Protein AF-A0A7Y6NS15-F1 (afdb_monomer)

Nearest PDB structures (foldseek):
  4dyl-assembly1_A-2  TM=4.436E-01  e=9.985E+00  Homo sapiens

Secondary structure (DSSP, 8-state):
---PPPP------TTTHHHHHHHHHHTT--HHHHHHHHHHHHTT--SS----------------PPP------HHHHHHHHHHHHHTT--HHHHHHHHHHHS--TTHHHHHHHHHHHHHHHHHHHHHHHHHHHHHHHHHHHS--GGGHHHHHHHHHHHHHHHHHHHHHHHHHHHT----------------

Mean predicted aligned error: 20.34 Å

Organism: NCBI:txid2742824

pLDDT: mean 70.48, std 16.33, range [30.56, 91.75]

Solvent-accessible surface area (backbone atoms only — not comparable to full-atom values): 12103 Å² total; per-residue (Å²): 136,88,78,77,83,80,89,83,85,89,75,87,56,90,80,49,57,60,65,45,47,52,53,14,56,78,68,76,41,54,56,71,54,48,50,49,51,53,50,31,47,76,69,72,61,68,66,85,88,77,96,70,85,76,91,70,79,97,75,71,91,70,70,89,79,82,90,82,88,83,88,73,56,72,66,56,56,51,50,48,49,50,52,14,53,77,68,75,36,58,57,70,56,40,50,49,49,51,54,71,74,39,80,56,75,83,39,48,64,51,49,53,48,51,47,50,50,49,51,50,50,52,52,50,50,54,49,51,52,49,51,52,51,52,50,49,56,54,54,67,71,55,88,52,81,91,47,52,66,60,50,54,54,53,51,52,53,52,52,53,51,53,53,50,52,51,52,52,52,51,52,60,57,71,66,55,72,81,77,70,81,74,74,91,74,80,88,84,80,86,133

Foldseek 3Di:
DDDDDDDDDDDDCVPCVVVLCVVCVVVVHDSVVVVVQVVCVVVVVPDPDDDDDDDDDDDDPPDDDDDDDDDDDPVVVVVLCVVCVVVVHDSVVSVVVVCVVDPDCVCVVVVVVVLVVLVVVLVVLVVVLVVLVVVLVVVVVPDDPVCPVVSVVSVVVSVVSVVVSVVSVVVSVVPDDPPPPPDPDDDDDDD

Radius of gyration: 33.64 Å; Cα contacts (8 Å, |Δi|>4): 42; chains: 1; bounding box: 71×49×95 Å

Structure (mmCIF, N/CA/C/O backbone):
data_AF-A0A7Y6NS15-F1
#
_entry.id   AF-A0A7Y6NS15-F1
#
loop_
_atom_site.group_PDB
_atom_site.id
_atom_site.type_symbol
_atom_site.label_atom_id
_atom_site.label_alt_id
_atom_site.label_comp_id
_atom_site.label_asym_id
_atom_site.label_entity_id
_atom_site.label_seq_id
_atom_site.pdbx_PDB_ins_code
_atom_site.Cartn_x
_atom_site.Cartn_y
_atom_site.Cartn_z
_atom_site.occupancy
_atom_site.B_iso_or_equiv
_atom_site.auth_seq_id
_atom_site.auth_comp_id
_atom_site.auth_asym_id
_atom_site.auth_atom_id
_atom_site.pdbx_PDB_model_num
ATOM 1 N N . MET A 1 1 ? 32.064 25.197 -28.546 1.00 34.72 1 MET A N 1
ATOM 2 C CA . MET A 1 1 ? 32.036 24.096 -29.534 1.00 34.72 1 MET A CA 1
ATOM 3 C C . MET A 1 1 ? 30.820 23.233 -29.230 1.00 34.72 1 MET A C 1
ATOM 5 O O . MET A 1 1 ? 30.820 22.533 -28.228 1.00 34.72 1 MET A O 1
ATOM 9 N N . GLN A 1 2 ? 29.741 23.396 -29.997 1.00 30.56 2 GLN A N 1
ATOM 10 C CA . GLN A 1 2 ? 28.465 22.711 -29.770 1.00 30.56 2 GLN A CA 1
ATOM 11 C C . GLN A 1 2 ? 28.584 21.267 -30.278 1.00 30.56 2 GLN A C 1
ATOM 13 O O . GLN A 1 2 ? 28.765 21.044 -31.472 1.00 30.56 2 GLN A O 1
ATOM 18 N N . THR A 1 3 ? 28.549 20.281 -29.385 1.00 35.84 3 THR A N 1
ATOM 19 C CA . THR A 1 3 ? 28.525 18.866 -29.767 1.00 35.84 3 THR A CA 1
ATOM 20 C C . THR A 1 3 ? 27.081 18.469 -30.062 1.00 35.84 3 THR A C 1
ATOM 22 O O . THR A 1 3 ? 26.245 18.436 -29.162 1.00 35.84 3 THR A O 1
ATOM 25 N N . LEU A 1 4 ? 26.765 18.205 -31.336 1.00 40.22 4 LEU A N 1
ATOM 26 C CA . LEU A 1 4 ? 25.426 17.767 -31.733 1.00 40.22 4 LEU A CA 1
ATOM 27 C C . LEU A 1 4 ? 25.008 16.503 -30.949 1.00 40.22 4 LEU A C 1
ATOM 29 O O . LEU A 1 4 ? 25.833 15.602 -30.741 1.00 40.22 4 LEU A O 1
ATOM 33 N N . PRO A 1 5 ? 23.735 16.401 -30.530 1.00 48.06 5 PRO A N 1
ATOM 34 C CA . PRO A 1 5 ? 23.234 15.236 -29.815 1.00 48.06 5 PRO A CA 1
ATOM 35 C C . PRO A 1 5 ? 23.272 13.992 -30.715 1.00 48.06 5 PRO A C 1
ATOM 37 O O . PRO A 1 5 ? 22.794 13.997 -31.846 1.00 48.06 5 PRO A O 1
ATOM 40 N N . ARG A 1 6 ? 23.871 12.907 -30.208 1.00 60.16 6 ARG A N 1
ATOM 41 C CA . ARG A 1 6 ? 23.973 11.625 -30.922 1.00 60.16 6 ARG A CA 1
ATOM 42 C C . ARG A 1 6 ? 22.622 10.911 -30.904 1.00 60.16 6 ARG A C 1
ATOM 44 O O . ARG A 1 6 ? 22.150 10.567 -29.822 1.00 60.16 6 ARG A O 1
ATOM 51 N N . ASP A 1 7 ? 22.071 10.618 -32.077 1.00 60.00 7 ASP A N 1
ATOM 52 C CA . ASP A 1 7 ? 20.915 9.730 -32.214 1.00 60.00 7 ASP A CA 1
ATOM 53 C C . ASP A 1 7 ? 21.310 8.281 -31.859 1.00 60.00 7 ASP A C 1
ATOM 55 O O . ASP A 1 7 ? 22.395 7.814 -32.229 1.00 60.00 7 ASP A O 1
ATOM 59 N N . ARG A 1 8 ? 20.491 7.586 -31.059 1.00 66.50 8 ARG A N 1
ATOM 60 C CA . ARG A 1 8 ? 20.807 6.249 -30.517 1.00 66.50 8 ARG A CA 1
ATOM 61 C C . ARG A 1 8 ? 19.574 5.349 -30.507 1.00 66.50 8 ARG A C 1
ATOM 63 O O . ARG A 1 8 ? 18.612 5.609 -29.789 1.00 66.50 8 ARG A O 1
ATOM 70 N N . ILE A 1 9 ? 19.671 4.220 -31.207 1.00 62.09 9 ILE A N 1
ATOM 71 C CA . ILE A 1 9 ? 18.649 3.167 -31.265 1.00 62.09 9 ILE A CA 1
ATOM 72 C C . ILE A 1 9 ? 19.172 1.940 -30.501 1.00 62.09 9 ILE A C 1
ATOM 74 O O . ILE A 1 9 ? 20.298 1.503 -30.727 1.00 62.09 9 ILE A O 1
ATOM 78 N N . THR A 1 10 ? 18.382 1.394 -29.567 1.00 66.56 10 THR A N 1
ATOM 79 C CA . THR A 1 10 ? 18.699 0.120 -28.890 1.00 66.56 10 THR A CA 1
ATOM 80 C C . THR A 1 10 ? 17.936 -1.001 -29.578 1.00 66.56 10 THR A C 1
ATOM 82 O O . THR A 1 10 ? 16.708 -0.990 -29.564 1.00 66.56 10 THR A O 1
ATOM 85 N N . ILE A 1 11 ? 18.659 -1.954 -30.161 1.00 70.94 11 ILE A N 1
ATOM 86 C CA . ILE A 1 11 ? 18.093 -3.091 -30.892 1.00 70.94 11 ILE A CA 1
ATOM 87 C C . ILE A 1 11 ? 18.432 -4.363 -30.117 1.00 70.94 11 ILE A C 1
ATOM 89 O O . ILE A 1 11 ? 19.579 -4.548 -29.703 1.00 70.94 11 ILE A O 1
ATOM 93 N N . ASP A 1 12 ? 17.439 -5.222 -29.903 1.00 75.88 12 ASP A N 1
ATOM 94 C CA . ASP A 1 12 ? 17.680 -6.578 -29.422 1.00 75.88 12 ASP A CA 1
ATOM 95 C C . ASP A 1 12 ? 18.179 -7.434 -30.588 1.00 75.88 12 ASP A C 1
ATOM 97 O O . ASP A 1 12 ? 17.498 -7.585 -31.600 1.00 75.88 12 ASP A O 1
ATOM 101 N N . LEU A 1 13 ? 19.398 -7.953 -30.457 1.00 77.12 13 LEU A N 1
ATOM 102 C CA . LEU A 1 13 ? 20.073 -8.690 -31.519 1.00 77.12 13 LEU A CA 1
ATOM 103 C C . LEU A 1 13 ? 19.635 -10.159 -31.600 1.00 77.12 13 LEU A C 1
ATOM 105 O O . LEU A 1 13 ? 20.083 -10.832 -32.520 1.00 77.12 13 LEU A O 1
ATOM 109 N N . GLN A 1 14 ? 18.813 -10.669 -30.666 1.00 73.19 14 GLN A N 1
ATOM 110 C CA . GLN A 1 14 ? 18.195 -12.010 -30.741 1.00 73.19 14 GLN A CA 1
ATOM 111 C C . GLN A 1 14 ? 19.185 -13.129 -31.154 1.00 73.19 14 GLN A C 1
ATOM 113 O O . GLN A 1 14 ? 18.901 -13.961 -32.009 1.00 73.19 14 GLN A O 1
ATOM 118 N N . GLY A 1 15 ? 20.397 -13.119 -30.584 1.00 75.94 15 GLY A N 1
ATOM 119 C CA . GLY A 1 15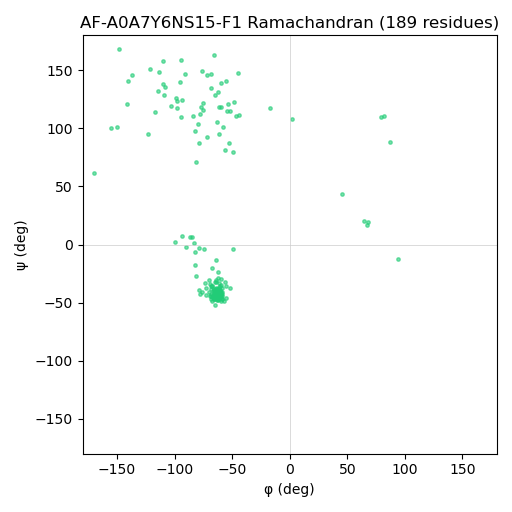 ? 21.457 -14.101 -30.877 1.00 75.94 15 GLY A CA 1
ATOM 120 C C . GLY A 1 15 ? 22.478 -13.698 -31.956 1.00 75.94 15 GLY A C 1
ATOM 121 O O . GLY A 1 15 ? 23.559 -14.276 -32.006 1.00 75.94 15 GLY A O 1
ATOM 122 N N . LEU A 1 16 ? 22.236 -12.641 -32.739 1.00 79.25 16 LEU A N 1
ATOM 123 C CA . LEU A 1 16 ? 23.138 -12.168 -33.809 1.00 79.25 16 LEU A CA 1
ATOM 124 C C . LEU A 1 16 ? 24.392 -11.432 -33.305 1.00 79.25 16 LEU A C 1
ATOM 126 O O . LEU A 1 16 ? 25.262 -11.058 -34.092 1.00 79.25 16 LEU A O 1
ATOM 130 N N . ARG A 1 17 ? 24.511 -11.213 -31.989 1.00 79.50 17 ARG A N 1
ATOM 131 C CA . ARG A 1 17 ? 25.614 -10.449 -31.387 1.00 79.50 17 ARG A CA 1
ATOM 132 C C . ARG A 1 17 ? 26.984 -11.062 -31.685 1.00 79.50 17 ARG A C 1
ATOM 134 O O . ARG A 1 17 ? 27.906 -10.313 -31.987 1.00 79.50 17 ARG A O 1
ATOM 141 N N . ALA A 1 18 ? 27.118 -12.384 -31.582 1.00 80.19 18 ALA A N 1
ATOM 142 C CA . ALA A 1 18 ? 28.401 -13.066 -31.761 1.00 80.19 18 ALA A CA 1
ATOM 143 C C . ALA A 1 18 ? 28.920 -12.911 -33.199 1.00 80.19 18 ALA A C 1
ATOM 145 O O . ALA A 1 18 ? 30.009 -12.379 -33.403 1.00 80.19 18 ALA A O 1
ATOM 146 N N . ALA A 1 19 ? 28.080 -13.234 -34.186 1.00 81.38 19 ALA A N 1
ATOM 147 C CA . ALA A 1 19 ? 28.404 -13.088 -35.605 1.00 81.38 19 ALA A CA 1
ATOM 148 C C . ALA A 1 19 ? 28.737 -11.634 -35.993 1.00 81.38 19 ALA A C 1
ATOM 150 O O . ALA A 1 19 ? 29.601 -11.384 -36.832 1.00 81.38 19 ALA A O 1
ATOM 151 N N . LEU A 1 20 ? 28.070 -10.659 -35.366 1.00 82.94 20 LEU A N 1
ATOM 152 C CA . LEU A 1 20 ? 28.325 -9.240 -35.605 1.00 82.94 20 LEU A CA 1
ATOM 153 C C . LEU A 1 20 ? 29.680 -8.787 -35.049 1.00 82.94 20 LEU A C 1
ATOM 155 O O . LEU A 1 20 ? 30.384 -8.022 -35.704 1.00 82.94 20 LEU A O 1
ATOM 159 N N . VAL A 1 21 ? 30.055 -9.265 -33.861 1.00 80.88 21 VAL A N 1
ATOM 160 C CA . VAL A 1 21 ? 31.354 -8.958 -33.244 1.00 80.88 21 VAL A CA 1
ATOM 161 C C . VAL A 1 21 ? 32.496 -9.613 -34.021 1.00 80.88 21 VAL A C 1
ATOM 163 O O . VAL A 1 21 ? 33.494 -8.951 -34.288 1.00 80.88 21 VAL A O 1
ATOM 166 N N . GLU A 1 22 ? 32.343 -10.865 -34.454 1.00 81.88 22 GLU A N 1
ATOM 167 C CA . GLU A 1 22 ? 33.337 -11.543 -35.298 1.00 81.88 22 GLU A CA 1
ATOM 168 C C . GLU A 1 22 ? 33.544 -10.821 -36.632 1.00 81.88 22 GLU A C 1
ATOM 170 O O . GLU A 1 22 ? 34.680 -10.566 -37.030 1.00 81.88 22 GLU A O 1
ATOM 175 N N . ARG A 1 23 ? 32.452 -10.412 -37.292 1.00 76.25 23 ARG A N 1
ATOM 176 C CA . ARG A 1 23 ? 32.515 -9.645 -38.543 1.00 76.25 23 ARG A CA 1
ATOM 177 C C . ARG A 1 23 ? 33.191 -8.285 -38.350 1.00 76.25 23 ARG A C 1
ATOM 179 O O . ARG A 1 23 ? 33.970 -7.874 -39.205 1.00 76.25 23 ARG A O 1
ATOM 186 N N . ALA A 1 24 ? 32.911 -7.598 -37.243 1.00 80.88 24 ALA A N 1
ATOM 187 C CA . ALA A 1 24 ? 33.530 -6.314 -36.919 1.00 80.88 24 ALA A CA 1
ATOM 188 C C . ALA A 1 24 ? 35.039 -6.460 -36.678 1.00 80.88 24 ALA A C 1
ATOM 190 O O . ALA A 1 24 ? 35.824 -5.694 -37.232 1.00 80.88 24 ALA A O 1
ATOM 191 N N . ASN A 1 25 ? 35.446 -7.502 -35.947 1.00 73.75 25 ASN A N 1
ATOM 192 C CA . ASN A 1 25 ? 36.852 -7.810 -35.698 1.00 73.75 25 ASN A CA 1
ATOM 193 C C . ASN A 1 25 ? 37.600 -8.166 -36.990 1.00 73.75 25 ASN A C 1
ATOM 195 O O . ASN A 1 25 ? 38.694 -7.655 -37.215 1.00 73.75 25 ASN A O 1
ATOM 199 N N . ALA A 1 26 ? 36.999 -8.978 -37.867 1.0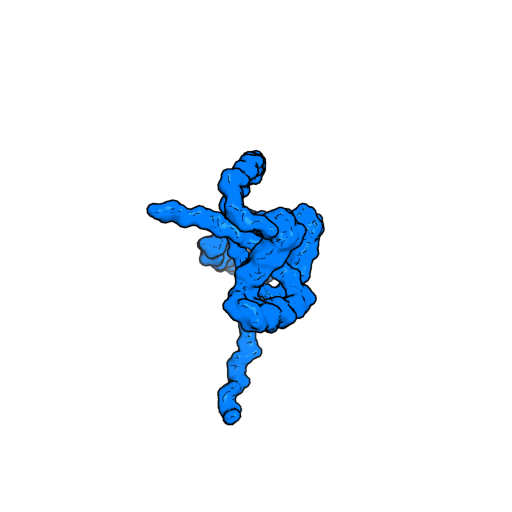0 76.00 26 ALA A N 1
ATOM 200 C CA . ALA A 1 26 ? 37.578 -9.321 -39.168 1.00 76.00 26 ALA A CA 1
ATOM 201 C C . ALA A 1 26 ? 37.753 -8.094 -40.086 1.00 76.00 26 ALA A C 1
ATOM 203 O O . ALA A 1 26 ? 38.662 -8.065 -40.910 1.00 76.00 26 ALA A O 1
ATOM 204 N N . ALA A 1 27 ? 36.904 -7.074 -39.926 1.00 74.12 27 ALA A N 1
ATOM 205 C CA . ALA A 1 27 ? 36.984 -5.807 -40.650 1.00 74.12 27 ALA A CA 1
ATOM 206 C C . ALA A 1 27 ? 37.834 -4.733 -39.936 1.00 74.12 27 ALA A C 1
ATOM 208 O O . ALA A 1 27 ? 37.972 -3.631 -40.464 1.00 74.12 27 ALA A O 1
ATOM 209 N N . GLY A 1 28 ? 38.374 -5.013 -38.741 1.00 73.38 28 GLY A N 1
ATOM 210 C CA . GLY A 1 28 ? 39.120 -4.040 -37.931 1.00 73.38 28 GLY A CA 1
ATOM 211 C C . GLY A 1 28 ? 38.285 -2.846 -37.442 1.00 73.38 28 GLY A C 1
ATOM 212 O O . GLY A 1 28 ? 38.841 -1.800 -37.121 1.00 73.38 28 GLY A O 1
ATOM 213 N N . GLN A 1 29 ? 36.956 -2.977 -37.405 1.00 79.94 29 GLN A N 1
ATOM 214 C CA . GLN A 1 29 ? 36.018 -1.903 -37.068 1.00 79.94 29 GLN A CA 1
ATOM 215 C C . GLN A 1 29 ? 35.345 -2.141 -35.717 1.00 79.94 29 GLN A C 1
ATOM 217 O O . GLN A 1 29 ? 35.207 -3.271 -35.248 1.00 79.94 29 GLN A O 1
ATOM 222 N N . SER A 1 30 ? 34.834 -1.072 -35.099 1.00 75.25 30 SER A N 1
ATOM 223 C CA . SER A 1 30 ? 33.964 -1.240 -33.932 1.00 75.25 30 SER A CA 1
ATOM 224 C C . SER A 1 30 ? 32.590 -1.803 -34.348 1.00 75.25 30 SER A C 1
ATOM 226 O O . SER A 1 30 ? 32.063 -1.424 -35.398 1.00 75.25 30 SER A O 1
ATOM 228 N N . PRO A 1 31 ? 31.934 -2.639 -33.518 1.00 75.19 31 PRO A N 1
ATOM 229 C CA . PRO A 1 31 ? 30.594 -3.162 -33.812 1.00 75.19 31 PRO A CA 1
ATOM 230 C C . PRO A 1 31 ? 29.567 -2.075 -34.172 1.00 75.19 31 PRO A C 1
ATOM 232 O O . PRO A 1 31 ? 28.742 -2.256 -35.063 1.00 75.19 31 PRO A O 1
ATOM 235 N N . SER A 1 32 ? 29.642 -0.914 -33.517 1.00 71.19 32 SER A N 1
ATOM 236 C CA . SER A 1 32 ? 28.761 0.235 -33.774 1.00 71.19 32 SER A CA 1
ATOM 237 C C . SER A 1 32 ? 29.025 0.914 -35.120 1.00 71.19 32 SER A C 1
ATOM 239 O O . SER A 1 32 ? 28.122 1.506 -35.703 1.00 71.19 32 SER A O 1
ATOM 241 N N . GLU A 1 33 ? 30.264 0.888 -35.597 1.00 75.62 33 GLU A N 1
ATOM 242 C CA . GLU A 1 33 ? 30.674 1.472 -36.873 1.00 75.62 33 GLU A CA 1
ATOM 243 C C . GLU A 1 33 ? 30.272 0.581 -38.041 1.00 75.62 33 GLU A C 1
ATOM 245 O O . GLU A 1 33 ? 29.644 1.073 -38.978 1.00 75.62 33 GLU A O 1
ATOM 250 N N . LEU A 1 34 ? 30.471 -0.730 -37.895 1.00 80.12 34 LEU A N 1
ATOM 251 C CA . LEU A 1 34 ? 29.978 -1.723 -38.841 1.00 80.12 34 LEU A CA 1
ATOM 252 C C . LEU A 1 34 ? 28.447 -1.658 -38.975 1.00 80.12 34 LEU A C 1
ATOM 254 O O . LEU A 1 34 ? 27.922 -1.601 -40.085 1.00 80.12 34 LEU A O 1
ATOM 258 N N . VAL A 1 35 ? 27.713 -1.598 -37.855 1.00 82.44 35 VAL A N 1
ATOM 259 C CA . VAL A 1 35 ? 26.243 -1.450 -37.872 1.00 82.44 35 VAL A CA 1
ATOM 260 C C . VAL A 1 35 ? 25.825 -0.165 -38.571 1.00 82.44 35 VAL A C 1
ATOM 262 O O . VAL A 1 35 ? 24.889 -0.179 -39.363 1.00 82.44 35 VAL A O 1
ATOM 265 N N . ARG A 1 36 ? 26.513 0.949 -38.312 1.00 77.50 36 ARG A N 1
ATOM 266 C CA . ARG A 1 36 ? 26.211 2.236 -38.948 1.00 77.50 36 ARG A CA 1
ATOM 267 C C . ARG A 1 36 ? 26.442 2.186 -4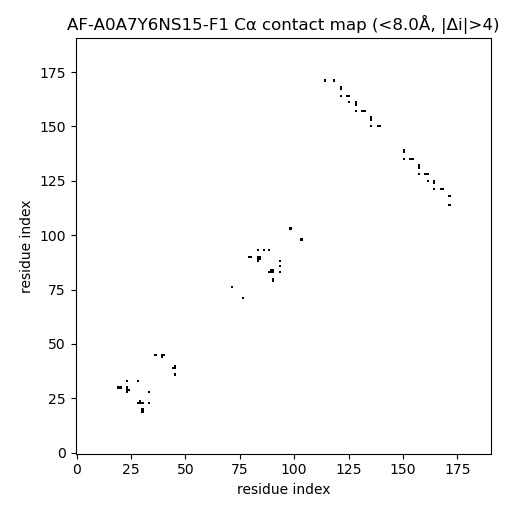0.455 1.00 77.50 36 ARG A C 1
ATOM 269 O O . ARG A 1 36 ? 25.619 2.712 -41.195 1.00 77.50 36 ARG A O 1
ATOM 276 N N . GLN A 1 37 ? 27.524 1.551 -40.898 1.00 77.06 37 GLN A N 1
ATOM 277 C CA . GLN A 1 37 ? 27.843 1.389 -42.313 1.00 77.06 37 GLN A CA 1
ATOM 278 C C . GLN A 1 37 ? 26.811 0.499 -43.017 1.00 77.06 37 GLN A C 1
ATOM 280 O O . GLN A 1 37 ? 26.287 0.880 -44.061 1.00 77.06 37 GLN A O 1
ATOM 285 N N . LEU A 1 38 ? 26.463 -0.645 -42.420 1.00 83.81 38 LEU A N 1
ATOM 286 C CA . LEU A 1 38 ? 25.440 -1.552 -42.948 1.00 83.81 38 LEU A CA 1
ATOM 287 C C . LEU A 1 38 ? 24.057 -0.894 -42.982 1.00 83.81 38 LEU A C 1
ATOM 289 O O . LEU A 1 38 ? 23.336 -1.032 -43.965 1.00 83.81 38 LEU A O 1
ATOM 293 N N . LEU A 1 39 ? 23.704 -0.137 -41.941 1.00 82.69 39 LEU A N 1
ATOM 294 C CA . LEU A 1 39 ? 22.449 0.604 -41.877 1.00 82.69 39 LEU A CA 1
ATOM 295 C C . LEU A 1 39 ? 22.416 1.730 -42.920 1.00 82.69 39 LEU A C 1
ATOM 297 O O . LEU A 1 39 ? 21.399 1.920 -43.575 1.00 82.69 39 LEU A O 1
ATOM 301 N N . ALA A 1 40 ? 23.527 2.443 -43.126 1.00 79.81 40 ALA A N 1
ATOM 302 C CA . ALA A 1 40 ? 23.634 3.461 -44.169 1.00 79.81 40 ALA A CA 1
ATOM 303 C C . ALA A 1 40 ? 23.507 2.856 -45.576 1.00 79.81 40 ALA A C 1
ATOM 305 O O . ALA A 1 40 ? 22.808 3.422 -46.414 1.00 79.81 40 ALA A O 1
ATOM 306 N N . ALA A 1 41 ? 24.123 1.697 -45.822 1.00 79.00 41 ALA A N 1
ATOM 307 C CA . 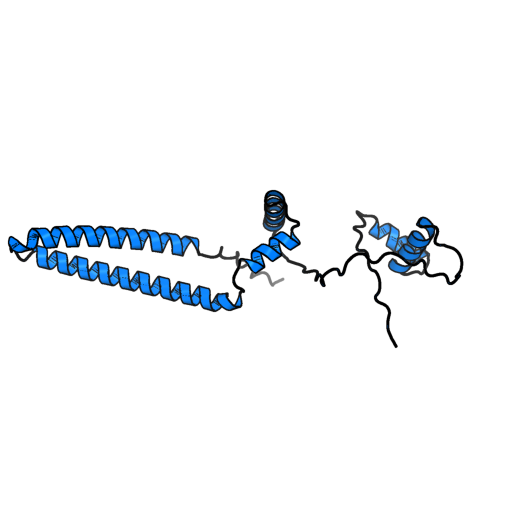ALA A 1 41 ? 24.002 0.973 -47.084 1.00 79.00 41 ALA A CA 1
ATOM 308 C C . ALA A 1 41 ? 22.568 0.466 -47.322 1.00 79.00 41 ALA A C 1
ATOM 310 O O . ALA A 1 41 ? 22.011 0.691 -48.393 1.00 79.00 41 ALA A O 1
ATOM 311 N N . ALA A 1 42 ? 21.939 -0.146 -46.313 1.00 78.00 42 ALA A N 1
ATOM 312 C CA . ALA A 1 42 ? 20.569 -0.661 -46.398 1.00 78.00 42 ALA A CA 1
ATOM 313 C C . ALA A 1 42 ? 19.519 0.446 -46.588 1.00 78.00 42 ALA A C 1
ATOM 315 O O . ALA A 1 42 ? 18.512 0.239 -47.257 1.00 78.00 42 ALA A O 1
ATOM 316 N N . LEU A 1 43 ? 19.762 1.632 -46.025 1.00 77.81 43 LEU A N 1
ATOM 317 C CA . LEU A 1 43 ? 18.907 2.811 -46.192 1.00 77.81 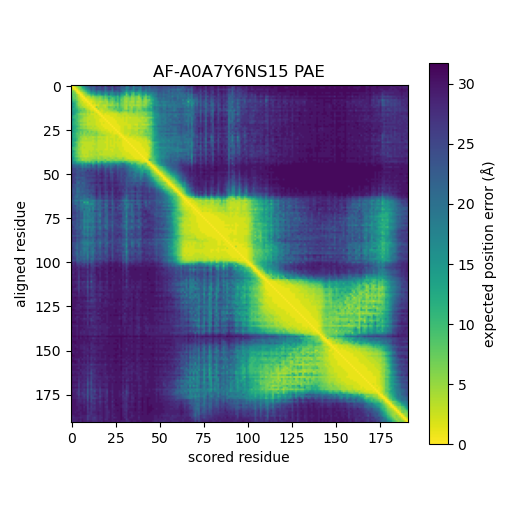43 LEU A CA 1
ATOM 318 C C . LEU A 1 43 ? 19.223 3.612 -47.468 1.00 77.81 43 LEU A C 1
ATOM 320 O O . LEU A 1 43 ? 18.688 4.707 -47.636 1.00 77.81 43 LEU A O 1
ATOM 324 N N . GLY A 1 44 ? 20.112 3.120 -48.341 1.00 62.94 44 GLY A N 1
ATOM 325 C CA . GLY A 1 44 ? 20.480 3.797 -49.590 1.00 62.94 44 GLY A CA 1
ATOM 326 C C . GLY A 1 44 ? 21.240 5.117 -49.398 1.00 62.94 44 GLY A C 1
ATOM 327 O O . GLY A 1 44 ? 21.337 5.908 -50.327 1.00 62.94 44 GLY A O 1
ATOM 328 N N . ARG A 1 45 ? 21.789 5.372 -48.202 1.00 59.56 45 ARG A N 1
ATOM 329 C CA . ARG A 1 45 ? 22.607 6.559 -47.879 1.00 59.56 45 ARG A CA 1
ATOM 330 C C . ARG A 1 45 ? 24.112 6.323 -48.039 1.00 59.56 45 ARG A C 1
ATOM 332 O O . ARG A 1 45 ? 24.917 7.162 -47.646 1.00 59.56 45 ARG A O 1
ATOM 339 N N . GLY A 1 46 ? 24.501 5.175 -48.586 1.00 48.88 46 GLY A N 1
ATOM 340 C CA . GLY A 1 46 ? 25.886 4.839 -48.902 1.00 48.88 46 GLY A CA 1
ATOM 341 C C . GLY A 1 46 ? 26.331 5.441 -50.233 1.00 48.88 46 GLY A C 1
ATOM 342 O O . GLY A 1 46 ? 26.512 4.707 -51.196 1.00 48.88 46 GLY A O 1
ATOM 343 N N . GLY A 1 47 ? 26.507 6.759 -50.283 1.00 39.38 47 GLY A N 1
ATOM 344 C CA . GLY A 1 47 ? 27.215 7.464 -51.355 1.00 39.38 47 GLY A CA 1
ATOM 345 C C . GLY A 1 47 ? 28.126 8.534 -50.744 1.00 39.38 47 GLY A C 1
ATOM 346 O O . GLY A 1 47 ? 27.783 9.061 -49.683 1.00 39.38 47 GLY A O 1
ATOM 347 N N . PRO A 1 48 ? 29.308 8.812 -51.328 1.00 43.91 48 PRO A N 1
ATOM 348 C CA . PRO A 1 48 ? 30.284 9.712 -50.728 1.00 43.91 48 PRO A CA 1
ATOM 349 C C . PRO A 1 48 ? 29.690 11.118 -50.604 1.00 43.91 48 PRO A C 1
ATOM 351 O O . PRO A 1 48 ? 29.101 11.621 -51.552 1.00 43.91 48 PRO A O 1
ATOM 354 N N . ALA A 1 49 ? 29.833 11.678 -49.402 1.00 51.88 49 ALA A N 1
ATOM 355 C CA . ALA A 1 49 ? 29.575 13.055 -48.993 1.00 51.88 49 ALA A CA 1
ATOM 356 C C . ALA A 1 49 ? 29.024 14.002 -50.077 1.00 51.88 49 ALA A C 1
ATOM 358 O O . ALA A 1 49 ? 29.787 14.494 -50.903 1.00 51.88 49 ALA A O 1
ATOM 359 N N . ASP A 1 50 ? 27.745 14.365 -49.968 1.00 35.56 50 ASP A N 1
ATOM 360 C CA . ASP A 1 50 ? 27.319 15.692 -50.397 1.00 35.56 50 ASP A CA 1
ATOM 361 C C . ASP A 1 50 ? 26.286 16.289 -49.436 1.00 35.56 50 ASP A C 1
ATOM 363 O O . ASP A 1 50 ? 25.442 15.613 -48.838 1.00 35.56 50 ASP A O 1
ATOM 367 N N . ILE A 1 51 ? 26.461 17.581 -49.226 1.00 47.00 51 ILE A N 1
ATOM 368 C CA . ILE A 1 51 ? 25.844 18.422 -48.221 1.00 47.00 51 ILE A CA 1
ATOM 369 C C . ILE A 1 51 ? 24.469 18.822 -48.748 1.00 47.00 51 ILE A C 1
ATOM 371 O O . ILE A 1 51 ? 24.329 19.785 -49.489 1.00 47.00 51 ILE A O 1
ATOM 375 N N . ALA A 1 52 ? 23.426 18.120 -48.322 1.00 37.81 52 ALA A N 1
ATOM 376 C CA . ALA A 1 52 ? 22.071 18.650 -48.387 1.00 37.81 52 ALA A CA 1
ATOM 377 C C . ALA A 1 52 ? 21.258 18.061 -47.240 1.00 37.81 52 ALA A C 1
ATOM 379 O O . ALA A 1 52 ? 20.834 16.907 -47.274 1.00 37.81 52 ALA A O 1
ATOM 380 N N . ALA A 1 53 ? 21.080 18.855 -46.186 1.00 39.50 53 ALA A N 1
ATOM 381 C CA . ALA A 1 53 ? 20.167 18.536 -45.103 1.00 39.50 53 ALA A CA 1
ATOM 382 C C . ALA A 1 53 ? 18.746 18.387 -45.676 1.00 39.50 53 ALA A C 1
ATOM 384 O O . ALA A 1 53 ? 18.208 19.368 -46.192 1.00 39.50 53 ALA A O 1
ATOM 385 N N . PRO A 1 54 ? 18.096 17.213 -45.578 1.00 35.47 54 PRO A N 1
ATOM 386 C CA . PRO A 1 54 ? 16.667 17.161 -45.785 1.00 35.47 54 PRO A CA 1
ATOM 387 C C . PRO A 1 54 ? 16.020 17.734 -44.524 1.00 35.47 54 PRO A C 1
ATOM 389 O O . PRO A 1 54 ? 16.171 17.186 -43.428 1.00 35.47 54 PRO A O 1
ATOM 392 N N . ALA A 1 55 ? 15.322 18.857 -44.682 1.00 47.94 55 ALA A N 1
ATOM 393 C CA . ALA A 1 55 ? 14.383 19.343 -43.686 1.00 47.94 55 ALA A CA 1
ATOM 394 C C . ALA A 1 55 ? 13.382 18.215 -43.387 1.00 47.94 55 ALA A C 1
ATOM 396 O O . ALA A 1 55 ? 12.654 17.764 -44.270 1.00 47.94 55 ALA A O 1
ATOM 397 N N . LEU A 1 56 ? 13.400 17.715 -42.154 1.00 42.47 56 LEU A N 1
ATOM 398 C CA . LEU A 1 56 ? 12.484 16.692 -41.660 1.00 42.47 56 LEU A CA 1
ATOM 399 C C . LEU A 1 56 ? 11.726 17.248 -40.447 1.00 42.47 56 LEU A C 1
ATOM 401 O O . LEU A 1 56 ? 12.229 18.137 -39.758 1.00 42.47 56 LEU A O 1
ATOM 405 N N . PRO A 1 57 ? 10.493 16.770 -40.231 1.00 38.41 57 PRO A N 1
ATOM 406 C CA . PRO A 1 57 ? 9.389 17.581 -39.748 1.00 38.41 57 PRO A CA 1
ATOM 407 C C . PRO A 1 57 ? 9.486 17.865 -38.256 1.00 38.41 57 PRO A C 1
ATOM 409 O O . PRO A 1 57 ? 9.927 17.027 -37.468 1.00 38.41 57 PRO A O 1
ATOM 412 N N . GLU A 1 58 ? 8.966 19.027 -37.875 1.00 42.53 58 GLU A N 1
ATOM 413 C CA . GLU A 1 58 ? 8.617 19.411 -36.512 1.00 42.53 58 GLU A CA 1
ATOM 414 C C . GLU A 1 58 ? 7.639 18.400 -35.895 1.00 42.53 58 GLU A C 1
ATOM 416 O O . GLU A 1 58 ? 6.434 18.624 -35.901 1.00 42.53 58 GLU A O 1
ATOM 421 N N . HIS A 1 59 ? 8.095 17.261 -35.373 1.00 40.06 59 HIS A N 1
ATOM 422 C CA . HIS A 1 59 ? 7.222 16.354 -34.626 1.00 40.06 59 HIS A CA 1
ATOM 423 C C . HIS A 1 59 ? 7.752 16.086 -33.220 1.00 40.06 59 HIS A C 1
ATOM 425 O O . HIS A 1 59 ? 8.519 15.168 -32.938 1.00 40.06 59 HIS A O 1
ATOM 431 N N . HIS A 1 60 ? 7.185 16.918 -32.346 1.00 39.53 60 HIS A N 1
ATOM 432 C CA . HIS A 1 60 ? 6.949 16.731 -30.926 1.00 39.53 60 HIS A CA 1
ATOM 433 C C . HIS A 1 60 ? 8.141 17.019 -30.023 1.00 39.53 60 HIS A C 1
ATOM 435 O O . HIS A 1 60 ? 9.079 16.236 -29.897 1.00 39.53 60 HIS A O 1
ATOM 441 N N . ALA A 1 61 ? 7.995 18.117 -29.278 1.00 40.47 61 ALA A N 1
ATOM 442 C CA . ALA A 1 61 ? 8.599 18.336 -27.976 1.00 40.47 61 ALA A CA 1
ATOM 443 C C . ALA A 1 61 ? 8.334 17.121 -27.063 1.00 40.47 61 ALA A C 1
ATOM 445 O O . ALA A 1 61 ? 7.415 17.092 -26.244 1.00 40.47 61 ALA A O 1
ATOM 446 N N . ARG A 1 62 ? 9.118 16.053 -27.236 1.00 46.50 62 ARG A N 1
ATOM 447 C CA . ARG A 1 62 ? 9.106 14.878 -26.373 1.00 46.50 62 ARG A CA 1
ATOM 448 C C . ARG A 1 62 ? 9.745 15.301 -25.061 1.00 46.50 62 ARG A C 1
ATOM 450 O O . ARG A 1 62 ? 10.961 15.262 -24.908 1.00 46.50 62 ARG A O 1
ATOM 457 N N . ARG A 1 63 ? 8.878 15.724 -24.136 1.00 50.88 63 ARG A N 1
ATOM 458 C CA . ARG A 1 63 ? 9.059 15.753 -22.677 1.00 50.88 63 ARG A CA 1
ATOM 459 C C . ARG A 1 63 ? 10.218 14.833 -22.281 1.00 50.88 63 ARG A C 1
ATOM 461 O O . ARG A 1 63 ? 10.143 13.643 -22.582 1.00 50.88 63 ARG A O 1
ATOM 468 N N . ALA A 1 64 ? 11.280 15.377 -21.688 1.00 57.28 64 ALA A N 1
ATOM 469 C CA . ALA A 1 64 ? 12.494 14.634 -21.353 1.00 57.28 64 ALA A CA 1
ATOM 470 C C . ALA A 1 64 ? 12.145 13.299 -20.663 1.00 57.28 64 ALA A C 1
ATOM 472 O O . ALA A 1 64 ? 11.617 13.286 -19.553 1.00 57.28 64 ALA A O 1
ATOM 473 N N . ARG A 1 65 ? 12.374 12.169 -21.347 1.00 63.38 65 ARG A N 1
ATOM 474 C CA . ARG A 1 65 ? 12.112 10.826 -20.807 1.00 63.38 65 ARG A CA 1
ATOM 475 C C . ARG A 1 65 ? 13.420 10.247 -20.278 1.00 63.38 65 ARG A C 1
ATOM 477 O O . ARG A 1 65 ? 14.380 10.125 -21.034 1.00 63.38 65 ARG A O 1
ATOM 484 N N . ALA A 1 66 ? 13.446 9.860 -19.005 1.00 65.56 66 ALA A N 1
ATOM 485 C CA . ALA A 1 66 ? 14.566 9.142 -18.400 1.00 65.56 66 ALA A CA 1
ATOM 486 C C . ALA A 1 66 ? 14.309 7.628 -18.430 1.00 65.56 66 ALA A C 1
ATOM 488 O O . ALA A 1 66 ? 13.190 7.173 -18.189 1.00 65.56 66 ALA A O 1
ATOM 489 N N . ARG A 1 67 ? 15.345 6.833 -18.723 1.00 74.12 67 ARG A N 1
ATOM 490 C CA . ARG A 1 67 ? 15.277 5.367 -18.647 1.00 74.12 67 ARG A CA 1
ATOM 491 C C . ARG A 1 67 ? 15.774 4.909 -17.280 1.00 74.12 67 ARG A C 1
ATOM 493 O O . ARG A 1 67 ? 16.909 5.202 -16.919 1.00 74.12 67 ARG A O 1
ATOM 500 N N . VAL A 1 68 ? 14.945 4.154 -16.562 1.00 76.31 68 VAL A N 1
ATOM 501 C CA . VAL A 1 68 ? 15.281 3.555 -15.262 1.00 76.31 68 VAL A CA 1
ATOM 502 C C . VAL A 1 68 ? 15.415 2.041 -15.426 1.00 76.31 68 VAL A C 1
ATOM 504 O O . VAL A 1 68 ? 14.614 1.416 -16.122 1.00 76.31 68 VAL A O 1
ATOM 507 N N . PHE A 1 69 ? 16.428 1.448 -14.796 1.00 79.62 69 PHE A N 1
ATOM 508 C CA . PHE A 1 69 ? 16.593 -0.003 -14.709 1.00 79.62 69 PHE A CA 1
ATOM 509 C C . PHE A 1 69 ? 16.179 -0.465 -13.311 1.00 79.62 69 PHE A C 1
ATOM 511 O O . PHE A 1 69 ? 16.770 -0.038 -12.324 1.00 79.62 69 PHE A O 1
ATOM 518 N N . LEU A 1 70 ? 15.162 -1.326 -13.230 1.00 80.69 70 LEU A N 1
ATOM 519 C CA . LEU A 1 70 ? 14.676 -1.898 -11.975 1.00 80.69 70 LEU A CA 1
ATOM 520 C C . LEU A 1 70 ? 15.057 -3.376 -11.911 1.00 80.69 70 LEU A C 1
ATOM 522 O O . LEU A 1 70 ? 14.881 -4.110 -12.884 1.00 80.69 70 LEU A O 1
ATOM 526 N N . ARG A 1 71 ? 15.547 -3.817 -10.750 1.00 83.94 71 ARG A N 1
ATOM 527 C CA . ARG A 1 71 ? 15.777 -5.233 -10.455 1.00 83.94 71 ARG A CA 1
ATOM 528 C C . ARG A 1 71 ? 14.600 -5.756 -9.635 1.00 83.94 71 ARG A C 1
ATOM 530 O O . ARG A 1 71 ? 14.276 -5.183 -8.603 1.00 83.94 71 ARG A O 1
ATOM 537 N N . MET A 1 72 ? 13.975 -6.829 -10.098 1.00 85.38 72 MET A N 1
ATOM 538 C CA . MET A 1 72 ? 12.845 -7.493 -9.440 1.00 85.38 72 MET A CA 1
ATOM 539 C C . MET A 1 72 ? 12.890 -8.996 -9.734 1.00 85.38 72 MET A C 1
ATOM 541 O O . MET A 1 72 ? 13.682 -9.426 -10.579 1.00 85.38 72 MET A O 1
ATOM 545 N N . SER A 1 73 ? 12.089 -9.793 -9.023 1.00 88.75 73 SER A N 1
ATOM 546 C CA . SER A 1 73 ? 11.962 -11.220 -9.329 1.00 88.75 73 SER A CA 1
ATOM 547 C C . SER A 1 73 ? 11.306 -11.429 -10.702 1.00 88.75 73 SER A C 1
ATOM 549 O O . SER A 1 73 ? 10.696 -10.514 -11.266 1.00 88.75 73 SER A O 1
ATOM 551 N N . CYS A 1 74 ? 11.440 -12.632 -11.266 1.00 77.81 74 CYS A N 1
ATOM 552 C CA . CYS A 1 74 ? 10.785 -12.947 -12.537 1.00 77.81 74 CYS A CA 1
ATOM 553 C C . CYS A 1 74 ? 9.257 -12.863 -12.411 1.00 77.81 74 CYS A C 1
ATOM 555 O O . CYS A 1 74 ? 8.610 -12.297 -13.293 1.00 77.81 74 CYS A O 1
ATOM 557 N N . ASP A 1 75 ? 8.707 -13.339 -11.293 1.00 82.56 75 ASP A N 1
ATOM 558 C CA . ASP A 1 75 ? 7.269 -13.324 -11.019 1.00 82.56 75 ASP A CA 1
ATOM 559 C C . ASP A 1 75 ? 6.736 -11.890 -10.921 1.00 82.56 75 ASP A C 1
ATOM 561 O O . ASP A 1 75 ? 5.733 -11.553 -11.552 1.00 82.56 75 ASP A O 1
ATOM 565 N N . ASP A 1 76 ? 7.463 -11.004 -10.235 1.00 84.25 76 ASP A N 1
ATOM 566 C CA . ASP A 1 76 ? 7.097 -9.587 -10.128 1.00 84.25 76 ASP A CA 1
ATOM 567 C C . ASP A 1 76 ? 7.136 -8.882 -11.490 1.00 84.25 76 ASP A C 1
ATOM 569 O O . ASP A 1 76 ? 6.265 -8.068 -11.802 1.00 84.25 76 ASP A O 1
ATOM 573 N N . ALA A 1 77 ? 8.113 -9.213 -12.341 1.00 88.12 77 ALA A N 1
ATOM 574 C CA . ALA A 1 77 ? 8.208 -8.650 -13.686 1.00 88.12 77 ALA A CA 1
ATOM 575 C C . ALA A 1 77 ? 7.057 -9.109 -14.595 1.00 88.12 77 ALA A C 1
ATOM 577 O O . ALA A 1 77 ? 6.590 -8.340 -15.441 1.00 88.12 77 ALA A O 1
ATOM 578 N N . VAL A 1 78 ? 6.601 -10.356 -14.448 1.00 88.12 78 VAL A N 1
ATOM 579 C CA . VAL A 1 78 ? 5.419 -10.873 -15.155 1.00 88.12 78 VAL A CA 1
ATOM 580 C C . VAL A 1 78 ? 4.165 -10.165 -14.656 1.00 88.12 78 VAL A C 1
ATOM 582 O O . VAL A 1 78 ? 3.401 -9.636 -15.464 1.00 88.12 78 VAL A O 1
ATOM 585 N N . LEU A 1 79 ? 3.997 -10.078 -13.339 1.00 91.75 79 LEU A N 1
ATOM 586 C CA . LEU A 1 79 ? 2.850 -9.441 -12.703 1.00 91.75 79 LEU A CA 1
ATOM 587 C C . LEU A 1 79 ? 2.734 -7.955 -13.066 1.00 91.75 79 LEU A C 1
ATOM 589 O O . LEU A 1 79 ? 1.642 -7.480 -13.377 1.00 91.75 79 LEU A O 1
ATOM 593 N N . LEU A 1 80 ? 3.856 -7.229 -13.088 1.00 91.50 80 LEU A N 1
ATOM 594 C CA . LEU A 1 80 ? 3.916 -5.833 -13.522 1.00 91.50 80 LEU A CA 1
ATOM 595 C C . LEU A 1 80 ? 3.391 -5.671 -14.951 1.00 91.50 80 LEU A C 1
ATOM 597 O O . LEU A 1 80 ? 2.572 -4.794 -15.222 1.00 91.50 80 LEU A O 1
ATOM 601 N N . ARG A 1 81 ? 3.862 -6.519 -15.873 1.00 90.06 81 ARG A N 1
ATOM 602 C CA . ARG A 1 81 ? 3.445 -6.469 -17.279 1.00 90.06 81 ARG A CA 1
ATOM 603 C C . ARG A 1 81 ? 1.970 -6.802 -17.437 1.00 90.06 81 ARG A C 1
ATOM 605 O O . ARG A 1 81 ? 1.297 -6.143 -18.221 1.00 90.06 81 ARG A O 1
ATOM 612 N N . ASP A 1 82 ? 1.478 -7.803 -16.716 1.00 90.06 82 ASP A N 1
ATOM 613 C CA . ASP A 1 82 ? 0.078 -8.208 -16.791 1.00 90.06 82 ASP A CA 1
ATOM 614 C C . ASP A 1 82 ? -0.855 -7.111 -16.263 1.00 90.06 82 ASP A C 1
ATOM 616 O O . ASP A 1 82 ? -1.807 -6.721 -16.935 1.00 90.06 82 ASP A O 1
ATOM 620 N N . ARG A 1 83 ? -0.529 -6.514 -15.112 1.00 88.75 83 ARG A N 1
ATOM 621 C CA . ARG A 1 83 ? -1.304 -5.397 -14.555 1.00 88.75 83 ARG A CA 1
ATOM 622 C C . ARG A 1 83 ? -1.285 -4.163 -15.450 1.00 88.75 83 ARG A C 1
ATOM 624 O O . ARG A 1 83 ? -2.341 -3.583 -15.683 1.00 88.75 83 ARG A O 1
ATOM 631 N N . ALA A 1 84 ? -0.124 -3.807 -16.002 1.00 89.81 84 ALA A N 1
ATOM 632 C CA . ALA A 1 84 ? -0.016 -2.706 -16.956 1.00 89.81 84 ALA A CA 1
ATOM 633 C C . ALA A 1 84 ? -0.899 -2.946 -18.194 1.00 89.81 84 ALA A C 1
ATOM 635 O O . ALA A 1 84 ? -1.632 -2.051 -18.608 1.00 89.81 84 ALA A O 1
ATOM 636 N N . ARG A 1 85 ? -0.913 -4.177 -18.732 1.00 90.25 85 ARG A N 1
ATOM 637 C CA . ARG A 1 85 ? -1.793 -4.554 -19.852 1.00 90.25 85 ARG A CA 1
ATOM 638 C C . ARG A 1 85 ? -3.271 -4.449 -19.496 1.00 90.25 85 ARG A C 1
ATOM 640 O O . ARG A 1 85 ? -4.022 -3.881 -20.279 1.00 90.25 85 ARG A O 1
ATOM 647 N N . ARG A 1 86 ? -3.691 -4.965 -18.335 1.00 90.12 86 ARG A N 1
ATOM 648 C CA . ARG A 1 86 ? -5.089 -4.858 -17.874 1.00 90.12 86 ARG A CA 1
ATOM 649 C C . ARG A 1 86 ? -5.521 -3.403 -17.688 1.00 90.12 86 ARG A C 1
ATOM 651 O O . ARG A 1 86 ? -6.672 -3.082 -17.946 1.00 90.12 86 ARG A O 1
ATOM 658 N N . ALA A 1 87 ? -4.595 -2.536 -17.283 1.00 85.12 87 ALA A N 1
ATOM 659 C CA . ALA A 1 87 ? -4.812 -1.096 -17.183 1.00 85.12 87 ALA A CA 1
ATOM 660 C C . ALA A 1 87 ? -4.726 -0.360 -18.537 1.00 85.12 87 ALA A C 1
ATOM 662 O O . ALA A 1 87 ? -4.924 0.850 -18.578 1.00 85.12 87 ALA A O 1
ATOM 663 N N . GLY A 1 88 ? -4.411 -1.051 -19.640 1.00 87.19 88 GLY A N 1
ATOM 664 C CA . GLY A 1 88 ? -4.248 -0.438 -20.962 1.00 87.19 88 GLY A CA 1
ATOM 665 C C . GLY A 1 88 ? -3.028 0.483 -21.083 1.00 87.19 88 GLY A C 1
ATOM 666 O O . GLY A 1 88 ? -2.980 1.317 -21.982 1.00 87.19 88 GLY A O 1
ATOM 667 N N . MET A 1 89 ? -2.043 0.351 -20.190 1.00 86.56 89 MET A N 1
ATOM 668 C CA . MET A 1 89 ? -0.901 1.261 -20.074 1.00 86.56 89 MET A CA 1
ATOM 669 C C . MET A 1 89 ? 0.425 0.578 -20.438 1.00 86.56 89 MET A C 1
ATOM 671 O O . MET A 1 89 ? 0.623 -0.611 -20.158 1.00 86.56 89 MET A O 1
ATOM 675 N N . PRO A 1 90 ? 1.401 1.312 -21.004 1.00 84.69 90 PRO A N 1
ATOM 676 C CA . PRO A 1 90 ? 2.758 0.802 -21.123 1.00 84.69 90 PRO A CA 1
ATOM 677 C C . PRO A 1 90 ? 3.399 0.682 -19.724 1.00 84.69 90 PRO A C 1
ATOM 679 O O . PRO A 1 90 ? 3.160 1.532 -18.865 1.00 84.69 90 PRO A O 1
ATOM 682 N N . PRO A 1 91 ? 4.273 -0.313 -19.471 1.00 85.69 91 PRO A N 1
ATOM 683 C CA . PRO A 1 91 ? 4.794 -0.579 -18.125 1.00 85.69 91 PRO A CA 1
ATOM 684 C C . PRO A 1 91 ? 5.463 0.618 -17.437 1.00 85.69 91 PRO A C 1
ATOM 686 O O . PRO A 1 91 ? 5.333 0.779 -16.231 1.00 85.69 91 PRO A O 1
ATOM 689 N N . GLY A 1 92 ? 6.166 1.471 -18.188 1.00 85.56 92 GLY A N 1
ATOM 690 C CA . GLY A 1 92 ? 6.809 2.663 -17.627 1.00 85.56 92 GLY A CA 1
ATOM 691 C C . GLY A 1 92 ? 5.818 3.739 -17.177 1.00 85.56 92 GLY A C 1
ATOM 692 O O . GLY A 1 92 ? 6.070 4.412 -16.186 1.00 85.56 92 GLY A O 1
ATOM 693 N N . GLU A 1 93 ? 4.689 3.876 -17.874 1.00 86.62 93 GLU A N 1
ATOM 694 C CA . GLU A 1 93 ? 3.611 4.795 -17.493 1.00 86.62 93 GLU A CA 1
ATOM 695 C C . GLU A 1 93 ? 2.810 4.226 -16.331 1.00 86.62 93 GLU A C 1
ATOM 697 O O . GLU A 1 93 ? 2.566 4.936 -15.371 1.00 86.62 93 GLU A O 1
ATOM 702 N N . TYR A 1 94 ? 2.535 2.921 -16.346 1.00 86.00 94 TYR A N 1
ATOM 703 C CA . TYR A 1 94 ? 1.930 2.228 -15.213 1.00 86.00 94 TYR A CA 1
ATOM 704 C C . TYR A 1 94 ? 2.751 2.417 -13.925 1.00 86.00 94 TYR A C 1
ATOM 706 O O . TYR A 1 94 ? 2.205 2.783 -12.890 1.00 86.00 94 TYR A O 1
ATOM 714 N N . VAL A 1 95 ? 4.080 2.258 -13.987 1.00 89.12 95 VAL A N 1
ATOM 715 C CA . VAL A 1 95 ? 4.969 2.543 -12.844 1.00 89.12 95 VAL A CA 1
ATOM 716 C C . VAL A 1 95 ? 4.975 4.029 -12.484 1.00 89.12 95 VAL A C 1
ATOM 718 O O . VAL A 1 95 ? 4.984 4.354 -11.302 1.00 89.12 95 VAL A O 1
ATOM 721 N N . ALA A 1 96 ? 4.961 4.936 -13.463 1.00 84.94 96 ALA A N 1
ATOM 722 C CA . ALA A 1 96 ? 4.908 6.372 -13.195 1.00 84.94 96 ALA A CA 1
ATOM 723 C C . ALA A 1 96 ? 3.607 6.776 -12.482 1.00 84.94 96 ALA A C 1
ATOM 725 O O . ALA A 1 96 ? 3.667 7.573 -11.552 1.00 84.94 96 ALA A O 1
ATOM 726 N N . THR A 1 97 ? 2.469 6.187 -12.860 1.00 82.06 97 THR A N 1
ATOM 727 C CA . THR A 1 97 ? 1.178 6.367 -12.185 1.00 82.06 97 THR A CA 1
ATOM 728 C C . THR A 1 97 ? 1.232 5.819 -10.767 1.00 82.06 97 THR A C 1
ATOM 730 O O . THR A 1 97 ? 0.884 6.536 -9.842 1.00 82.06 97 THR A O 1
ATOM 733 N N . LEU A 1 98 ? 1.777 4.614 -10.560 1.00 85.12 98 LEU A N 1
ATOM 734 C CA . LEU A 1 98 ? 1.973 4.074 -9.210 1.00 85.12 98 LEU A CA 1
ATOM 735 C C . LEU A 1 98 ? 2.870 4.975 -8.349 1.00 85.12 98 LEU A C 1
ATOM 737 O O . LEU A 1 98 ? 2.584 5.176 -7.179 1.00 85.12 98 LEU A O 1
ATOM 741 N N . ILE A 1 99 ? 3.943 5.540 -8.908 1.00 81.25 99 ILE A N 1
ATOM 742 C CA . ILE A 1 99 ? 4.813 6.483 -8.188 1.00 81.25 99 ILE A CA 1
ATOM 743 C C . ILE A 1 99 ? 4.090 7.808 -7.910 1.00 81.25 99 ILE A C 1
ATOM 745 O O . ILE A 1 99 ? 4.327 8.412 -6.873 1.00 81.25 99 ILE A O 1
ATOM 749 N N . ALA A 1 100 ? 3.230 8.273 -8.816 1.00 78.25 100 ALA A N 1
ATOM 750 C CA . ALA A 1 100 ? 2.454 9.497 -8.629 1.00 78.25 100 ALA A CA 1
ATOM 751 C C . ALA A 1 100 ? 1.312 9.324 -7.610 1.00 78.25 100 ALA A C 1
ATOM 753 O O . ALA A 1 100 ? 0.997 10.264 -6.886 1.00 78.25 100 ALA A O 1
ATOM 754 N N . GLU A 1 101 ? 0.716 8.132 -7.541 1.00 64.31 101 GLU A N 1
ATOM 755 C CA . GLU A 1 101 ? -0.339 7.762 -6.589 1.00 64.31 101 GLU A CA 1
ATOM 756 C C . GLU A 1 101 ? 0.207 7.352 -5.215 1.00 64.31 101 GLU A C 1
ATOM 758 O O . GLU A 1 101 ? -0.536 7.356 -4.236 1.00 64.31 101 GLU A O 1
ATOM 763 N N . VAL A 1 102 ? 1.499 7.018 -5.117 1.00 60.28 102 VAL A N 1
ATOM 764 C CA . VAL A 1 102 ? 2.185 6.753 -3.849 1.00 60.28 102 VAL A CA 1
ATOM 765 C C . VAL A 1 102 ? 2.872 8.040 -3.387 1.00 60.28 102 VAL A C 1
ATOM 767 O O . VAL A 1 102 ? 3.886 8.430 -3.970 1.00 60.28 102 VAL A O 1
ATOM 770 N N . PRO A 1 103 ? 2.397 8.702 -2.314 1.00 51.62 103 PRO A N 1
ATOM 771 C CA . PRO A 1 103 ? 3.131 9.800 -1.703 1.00 51.62 103 PRO A CA 1
ATOM 772 C C . PRO A 1 103 ? 4.550 9.325 -1.381 1.00 51.62 103 PRO A C 1
ATOM 774 O O . PRO A 1 103 ? 4.741 8.321 -0.693 1.00 51.62 103 PRO A O 1
ATOM 777 N N . ALA A 1 104 ? 5.528 10.015 -1.970 1.00 51.09 104 ALA A N 1
ATOM 778 C CA . ALA A 1 104 ? 6.923 9.611 -2.063 1.00 51.09 104 ALA A CA 1
ATOM 779 C C . ALA A 1 104 ? 7.487 9.060 -0.747 1.00 51.09 104 ALA A C 1
ATOM 781 O O . ALA A 1 104 ? 7.187 9.563 0.327 1.00 51.09 104 ALA A O 1
ATOM 782 N N . VAL A 1 105 ? 8.411 8.106 -0.863 1.00 51.53 105 VAL A N 1
ATOM 783 C CA . VAL A 1 105 ? 9.214 7.430 0.180 1.00 51.53 105 VAL A CA 1
ATOM 784 C C . VAL A 1 105 ? 9.913 8.376 1.193 1.00 51.53 105 VAL A C 1
ATOM 786 O O . VAL A 1 105 ? 10.453 7.911 2.189 1.00 51.53 105 VAL A O 1
ATOM 789 N N . ALA A 1 106 ? 9.823 9.702 1.042 1.00 44.50 106 ALA A N 1
ATOM 790 C CA . ALA A 1 106 ? 10.028 10.666 2.135 1.00 44.50 106 ALA A CA 1
ATOM 791 C C . ALA A 1 106 ? 8.999 10.506 3.280 1.00 44.50 106 ALA A C 1
ATOM 793 O O . ALA A 1 106 ? 9.272 10.837 4.429 1.00 44.50 106 ALA A O 1
ATOM 794 N N . ALA A 1 107 ? 7.839 9.929 2.973 1.00 50.78 107 ALA A N 1
ATOM 795 C CA . ALA A 1 107 ? 6.836 9.471 3.910 1.00 50.78 107 ALA A CA 1
ATOM 796 C C . ALA A 1 107 ? 7.091 8.038 4.398 1.00 50.78 107 ALA A C 1
ATOM 798 O O . ALA A 1 107 ? 6.235 7.509 5.081 1.00 50.78 107 ALA A O 1
ATOM 799 N N . ALA A 1 108 ? 8.206 7.367 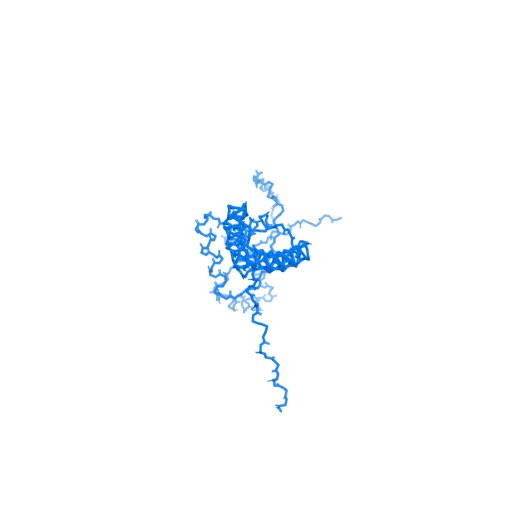4.082 1.00 51.53 108 ALA A N 1
ATOM 800 C CA . ALA A 1 108 ? 8.453 6.032 4.638 1.00 51.53 108 ALA A CA 1
ATOM 801 C C . ALA A 1 108 ? 8.662 6.103 6.157 1.00 51.53 108 ALA A C 1
ATOM 803 O O . ALA A 1 108 ? 8.025 5.344 6.878 1.00 51.53 108 ALA A O 1
ATOM 804 N N . THR A 1 109 ? 9.448 7.076 6.634 1.00 53.03 109 THR A N 1
ATOM 805 C CA . THR A 1 109 ? 9.529 7.438 8.058 1.00 53.03 109 THR A CA 1
ATOM 806 C C . THR A 1 109 ? 8.176 7.925 8.573 1.00 53.03 109 THR A C 1
ATOM 808 O O . THR A 1 109 ? 7.686 7.397 9.559 1.00 53.03 109 THR A O 1
ATOM 811 N N . SER A 1 110 ? 7.490 8.822 7.850 1.00 60.66 110 SER A N 1
ATOM 812 C CA . SER A 1 110 ? 6.146 9.288 8.246 1.00 60.66 110 SER A CA 1
ATOM 813 C C . SER A 1 110 ? 5.130 8.151 8.355 1.00 60.66 110 SER A C 1
ATOM 815 O O . SER A 1 110 ? 4.299 8.177 9.245 1.00 60.66 110 SER A O 1
ATOM 817 N N . CYS A 1 111 ? 5.180 7.150 7.481 1.00 64.06 111 CYS A N 1
ATOM 818 C CA . CYS A 1 111 ? 4.231 6.047 7.412 1.00 64.06 111 CYS A CA 1
ATOM 819 C C . CYS A 1 111 ? 4.538 5.022 8.498 1.00 64.06 111 CYS A C 1
ATOM 821 O O . CYS A 1 111 ? 3.614 4.538 9.144 1.00 64.06 111 CYS A O 1
ATOM 823 N N . THR A 1 112 ? 5.817 4.735 8.769 1.00 69.06 112 THR A N 1
ATOM 824 C CA . THR A 1 112 ? 6.196 3.936 9.940 1.00 69.06 112 THR A CA 1
ATOM 825 C C . THR A 1 112 ? 5.842 4.645 11.242 1.00 69.06 112 THR A C 1
ATOM 827 O O . THR A 1 112 ? 5.334 3.990 12.148 1.00 69.06 112 THR A O 1
ATOM 830 N N . ASP A 1 113 ? 6.015 5.965 11.316 1.00 71.75 113 ASP A N 1
ATOM 831 C CA . ASP A 1 113 ? 5.712 6.772 12.502 1.00 71.75 113 ASP A CA 1
ATOM 832 C C . ASP A 1 113 ? 4.196 6.926 12.704 1.00 71.75 113 ASP A C 1
ATOM 834 O O . ASP A 1 113 ? 3.691 6.714 13.802 1.00 71.75 113 ASP A O 1
ATOM 838 N N . GLN A 1 114 ? 3.432 7.187 11.639 1.00 69.06 114 GLN A N 1
ATOM 839 C CA . GLN A 1 114 ? 1.963 7.199 11.645 1.00 69.06 114 GLN A CA 1
ATOM 840 C C . GLN A 1 114 ? 1.406 5.818 11.995 1.00 69.06 114 GLN A C 1
ATOM 842 O O . GLN A 1 114 ? 0.442 5.714 12.749 1.00 69.06 114 GLN A O 1
ATOM 847 N N . ARG A 1 115 ? 2.030 4.742 11.506 1.00 77.69 115 ARG A N 1
ATOM 848 C CA . ARG A 1 115 ? 1.667 3.370 11.872 1.00 77.69 115 ARG A CA 1
ATOM 849 C C . ARG A 1 115 ? 1.969 3.088 13.340 1.00 77.69 115 ARG A C 1
ATOM 851 O O . ARG A 1 115 ? 1.123 2.515 14.017 1.00 77.69 115 ARG A O 1
ATOM 858 N N . ALA A 1 116 ? 3.131 3.498 13.842 1.00 78.62 116 ALA A N 1
ATOM 859 C CA . ALA A 1 116 ? 3.477 3.369 15.254 1.00 78.62 116 ALA A CA 1
ATOM 860 C C . ALA A 1 116 ? 2.502 4.162 16.139 1.00 78.62 116 ALA A C 1
ATOM 862 O O . ALA A 1 116 ? 2.028 3.628 17.138 1.00 78.62 116 ALA A O 1
ATOM 863 N N . ALA A 1 117 ? 2.122 5.375 15.731 1.00 76.00 117 ALA A N 1
ATOM 864 C CA . ALA A 1 117 ? 1.123 6.192 16.414 1.00 76.00 117 ALA A CA 1
ATOM 865 C C . ALA A 1 117 ? -0.271 5.539 16.406 1.00 76.00 117 ALA A C 1
ATOM 867 O O . ALA A 1 117 ? -0.945 5.517 17.432 1.00 76.00 117 ALA A O 1
ATOM 868 N N . LEU A 1 118 ? -0.689 4.938 15.286 1.00 81.12 118 LEU A N 1
ATOM 869 C CA . LEU A 1 118 ? -1.946 4.185 15.201 1.00 81.12 118 LEU A CA 1
ATOM 870 C C . LEU A 1 118 ? -1.926 2.929 16.081 1.00 81.12 118 LEU A C 1
ATOM 872 O O . LEU A 1 118 ? -2.914 2.638 16.754 1.00 81.12 118 LEU A O 1
ATOM 876 N N . ILE A 1 119 ? -0.808 2.198 16.116 1.00 80.69 119 ILE A N 1
ATOM 877 C CA . ILE A 1 119 ? -0.625 1.040 17.002 1.00 80.69 119 ILE A CA 1
ATOM 878 C C . ILE A 1 119 ? -0.692 1.480 18.468 1.00 80.69 119 ILE A C 1
ATOM 880 O O . ILE A 1 119 ? -1.424 0.868 19.247 1.00 80.69 119 ILE A O 1
ATOM 884 N N . ALA A 1 120 ? 0.021 2.548 18.835 1.00 82.06 120 ALA A N 1
ATOM 885 C CA . ALA A 1 120 ? 0.008 3.105 20.183 1.00 82.06 120 ALA A CA 1
ATOM 886 C C . ALA A 1 120 ? -1.408 3.537 20.593 1.00 82.06 120 ALA A C 1
ATOM 888 O O . ALA A 1 120 ? -1.907 3.087 21.620 1.00 82.06 120 ALA A O 1
ATOM 889 N N . SER A 1 121 ? -2.109 4.285 19.736 1.00 77.50 121 SER A N 1
ATOM 890 C CA . SER A 1 121 ? -3.497 4.701 19.970 1.00 77.50 121 SER A CA 1
ATOM 891 C C . SER A 1 121 ? -4.449 3.506 20.115 1.00 77.50 121 SER A C 1
ATOM 893 O O . SER A 1 121 ? -5.290 3.474 21.012 1.00 77.5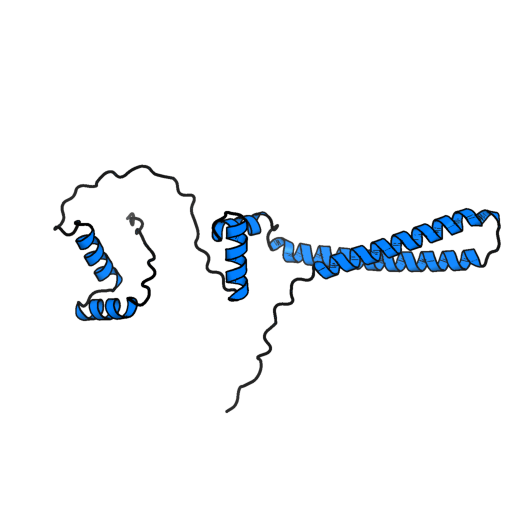0 121 SER A O 1
ATOM 895 N N . THR A 1 122 ? -4.281 2.459 19.302 1.00 83.12 122 THR A N 1
ATOM 896 C CA . THR A 1 122 ? -5.084 1.227 19.406 1.00 83.12 122 THR A CA 1
ATOM 897 C C . THR A 1 122 ? -4.806 0.487 20.723 1.00 83.12 122 THR A C 1
ATOM 899 O O . THR A 1 122 ? -5.731 -0.024 21.358 1.00 83.12 122 THR A O 1
ATOM 902 N N . ALA A 1 123 ? -3.550 0.456 21.179 1.00 82.25 123 ALA A N 1
ATOM 903 C CA . ALA A 1 123 ? -3.169 -0.135 22.461 1.00 82.25 123 ALA A CA 1
ATOM 904 C C . ALA A 1 123 ? -3.701 0.669 23.663 1.00 82.25 123 ALA A C 1
ATOM 906 O O . ALA A 1 123 ? -4.153 0.082 24.656 1.00 82.25 123 ALA A O 1
ATOM 907 N N . GLU A 1 124 ? -3.705 1.999 23.568 1.00 83.56 124 GLU A N 1
ATOM 908 C CA . GLU A 1 124 ? -4.320 2.896 24.549 1.00 83.56 124 GLU A CA 1
ATOM 909 C C . GLU A 1 124 ? -5.833 2.673 24.625 1.00 83.56 124 GLU A C 1
ATOM 911 O O . GLU A 1 124 ? -6.363 2.445 25.713 1.00 83.56 124 GLU A O 1
ATOM 916 N N . LEU A 1 125 ? -6.526 2.616 23.483 1.00 85.19 125 LEU A N 1
ATOM 917 C CA . LEU A 1 125 ? -7.960 2.319 23.419 1.00 85.19 125 LEU A CA 1
ATOM 918 C C . LEU A 1 125 ? -8.293 0.929 23.978 1.00 85.19 125 LEU A C 1
ATOM 920 O O . LEU A 1 125 ? -9.287 0.768 24.688 1.00 85.19 125 LEU A O 1
ATOM 924 N N . ALA A 1 126 ? -7.452 -0.078 23.729 1.00 80.31 126 ALA A N 1
ATOM 925 C CA . ALA A 1 126 ? -7.609 -1.399 24.334 1.00 80.31 126 ALA A CA 1
ATOM 926 C C . ALA A 1 126 ? -7.458 -1.351 25.863 1.00 80.31 126 ALA A C 1
ATOM 928 O O . ALA A 1 126 ? -8.184 -2.035 26.587 1.00 80.31 126 ALA A O 1
ATOM 929 N N . THR A 1 127 ? -6.544 -0.523 26.368 1.00 88.25 127 THR A N 1
ATOM 930 C CA . THR A 1 127 ? -6.372 -0.300 27.808 1.00 88.25 127 THR A CA 1
ATOM 931 C C . THR A 1 127 ? -7.578 0.417 28.404 1.00 88.25 127 THR A C 1
ATOM 933 O O . THR A 1 127 ? -8.121 -0.049 29.402 1.00 88.25 127 THR A O 1
ATOM 936 N N . LEU A 1 128 ? -8.072 1.466 27.748 1.00 84.12 128 LEU A N 1
ATOM 937 C CA . LEU A 1 128 ? -9.269 2.193 28.162 1.00 84.12 128 LEU A CA 1
ATOM 938 C C . LEU A 1 128 ? -10.515 1.290 28.153 1.00 84.12 128 LEU A C 1
ATOM 940 O O . LEU A 1 128 ? -11.289 1.302 29.108 1.00 84.12 128 LEU A O 1
ATOM 944 N N . SER A 1 129 ? -10.670 0.428 27.144 1.00 83.31 129 SER A N 1
ATOM 945 C CA . SER A 1 129 ? -11.745 -0.576 27.080 1.00 83.31 129 SER A CA 1
ATOM 946 C C . SER A 1 129 ? -11.686 -1.573 28.246 1.00 83.31 129 SER A C 1
ATOM 948 O O . SER A 1 129 ? -12.722 -1.921 28.826 1.00 83.31 129 SER A O 1
ATOM 950 N N . ARG A 1 130 ? -10.481 -2.009 28.649 1.00 85.94 130 ARG A N 1
ATOM 951 C CA . ARG A 1 130 ? -10.296 -2.847 29.847 1.00 85.94 130 ARG A CA 1
ATOM 952 C C . ARG A 1 130 ? -10.699 -2.102 31.120 1.00 85.94 130 ARG A C 1
ATOM 954 O O . ARG A 1 130 ? -11.453 -2.664 31.912 1.00 85.94 130 ARG A O 1
ATOM 961 N N . SER A 1 131 ? -10.282 -0.846 31.281 1.00 83.19 131 SER A N 1
ATOM 962 C CA . SER A 1 131 ? -10.658 -0.010 32.431 1.00 83.19 131 SER A CA 1
ATOM 963 C C . SER A 1 131 ? -12.171 0.201 32.521 1.00 83.19 131 SER A C 1
ATOM 965 O O . SER A 1 131 ? -12.756 0.032 33.590 1.00 83.19 131 SER A O 1
ATOM 967 N N . LEU A 1 132 ? -12.835 0.476 31.394 1.00 84.06 132 LEU A N 1
ATOM 968 C CA . LEU A 1 132 ? -14.296 0.576 31.328 1.00 84.06 132 LEU A CA 1
ATOM 969 C C . LEU A 1 132 ? -14.982 -0.755 31.665 1.00 84.06 132 LEU A C 1
ATOM 971 O O . LEU A 1 132 ? -15.982 -0.766 32.379 1.00 84.06 132 LEU A O 1
ATOM 975 N N . SER A 1 133 ? -14.432 -1.885 31.212 1.00 82.69 133 SER A N 1
ATOM 976 C CA . SER A 1 133 ? -14.950 -3.217 31.559 1.00 82.69 133 SER A CA 1
ATOM 977 C C . SER A 1 133 ? -14.844 -3.488 33.065 1.00 82.69 133 SER A C 1
ATOM 979 O O . SER A 1 133 ? -15.780 -4.015 33.667 1.00 82.69 133 SER A O 1
ATOM 981 N N . GLN A 1 134 ? -13.726 -3.104 33.688 1.00 84.56 134 GLN A N 1
ATOM 982 C CA . GLN A 1 134 ? -13.517 -3.241 35.129 1.00 84.56 134 GLN A CA 1
ATOM 983 C C . GLN A 1 134 ? -14.471 -2.343 35.925 1.00 84.56 134 GLN A C 1
ATOM 985 O O . GLN A 1 134 ? -15.088 -2.815 36.880 1.00 84.56 134 GLN A O 1
ATOM 990 N N . LEU A 1 135 ? -14.646 -1.084 35.510 1.00 82.69 135 LEU A N 1
ATOM 991 C CA . LEU A 1 135 ? -15.612 -0.171 36.121 1.00 82.69 135 LEU A CA 1
ATOM 992 C C . LEU A 1 135 ? -17.034 -0.726 36.012 1.00 82.69 135 LEU A C 1
ATOM 994 O O . LEU A 1 135 ? -17.749 -0.766 37.011 1.00 82.69 135 LEU A O 1
ATOM 998 N N . ASN A 1 136 ? -17.420 -1.230 34.837 1.00 81.62 136 ASN A N 1
ATOM 999 C CA . ASN A 1 136 ? -18.720 -1.868 34.652 1.00 81.62 136 ASN A CA 1
ATOM 1000 C C . ASN A 1 136 ? -18.878 -3.069 35.598 1.00 81.62 136 ASN A C 1
ATOM 1002 O O . ASN A 1 136 ? -19.887 -3.191 36.280 1.00 81.62 136 ASN A O 1
ATOM 1006 N N . ALA A 1 137 ? -17.856 -3.918 35.744 1.00 82.62 137 ALA A N 1
ATOM 1007 C CA . ALA A 1 137 ? -17.895 -5.043 36.678 1.00 82.62 137 ALA A CA 1
ATOM 1008 C C . ALA A 1 137 ? -18.072 -4.612 38.149 1.00 82.62 137 ALA A C 1
ATOM 1010 O O . ALA A 1 137 ? -18.790 -5.282 38.894 1.00 82.62 137 ALA A O 1
ATOM 1011 N N . VAL A 1 138 ? -17.465 -3.496 38.568 1.00 82.94 138 VAL A N 1
ATOM 1012 C CA . VAL A 1 138 ? -17.661 -2.912 39.909 1.00 82.94 138 VAL A CA 1
ATOM 1013 C C . VAL A 1 138 ? -19.081 -2.367 40.061 1.00 82.94 138 VAL A C 1
ATOM 1015 O O . VAL A 1 138 ? -19.763 -2.707 41.029 1.00 82.94 138 VAL A O 1
ATOM 1018 N N . LEU A 1 139 ? -19.575 -1.616 39.073 1.00 79.31 139 LEU A N 1
ATOM 1019 C CA . LEU A 1 139 ? -20.964 -1.149 39.033 1.00 79.31 139 LEU A CA 1
ATOM 1020 C C . LEU A 1 139 ? -21.955 -2.317 39.038 1.00 79.31 139 LEU A C 1
ATOM 1022 O O . LEU A 1 139 ? -23.043 -2.194 39.597 1.00 79.31 139 LEU A O 1
ATOM 1026 N N . ARG A 1 140 ? -21.583 -3.481 38.483 1.00 75.75 140 ARG A N 1
ATOM 1027 C CA . ARG A 1 140 ? -22.430 -4.675 38.541 1.00 75.75 140 ARG A CA 1
ATOM 1028 C C . ARG A 1 140 ? -22.653 -5.189 39.958 1.00 75.75 140 ARG A C 1
ATOM 1030 O O . ARG A 1 140 ? -23.734 -5.714 40.221 1.00 75.75 140 ARG A O 1
ATOM 1037 N N . ARG A 1 141 ? -21.664 -5.017 40.839 1.00 79.19 141 ARG A N 1
ATOM 1038 C CA . ARG A 1 141 ? -21.697 -5.453 42.243 1.00 79.19 141 ARG A CA 1
ATOM 1039 C C . ARG A 1 141 ? -22.456 -4.479 43.151 1.00 79.19 141 ARG A C 1
ATOM 1041 O O . ARG A 1 141 ? -23.016 -4.919 44.147 1.00 79.19 141 ARG A O 1
ATOM 1048 N N . GLY A 1 142 ? -22.518 -3.191 42.803 1.00 71.81 142 GLY A N 1
ATOM 1049 C CA . GLY A 1 142 ? -23.373 -2.210 43.478 1.00 71.81 142 GLY A CA 1
ATOM 1050 C C . GLY A 1 142 ? -24.819 -2.318 42.987 1.00 71.81 142 GLY A C 1
ATOM 1051 O O . GLY A 1 142 ? -25.135 -1.904 41.872 1.00 71.81 142 GLY A O 1
ATOM 1052 N N . SER A 1 143 ? -25.718 -2.908 43.774 1.00 60.66 143 SER A N 1
ATOM 1053 C CA . SER A 1 143 ? -27.115 -3.104 43.366 1.00 60.66 143 SER A CA 1
ATOM 1054 C C . SER A 1 143 ? -27.934 -1.816 43.516 1.00 60.66 143 SER A C 1
ATOM 1056 O O . SER A 1 143 ? -28.580 -1.599 44.539 1.00 60.66 143 SER A O 1
ATOM 1058 N N . VAL A 1 144 ? -27.935 -0.964 42.489 1.00 72.31 144 VAL A N 1
ATOM 1059 C CA . VAL A 1 144 ? -28.867 0.171 42.394 1.00 72.31 144 VAL A CA 1
ATOM 1060 C C . VAL A 1 144 ? -29.758 -0.017 41.159 1.00 72.31 144 VAL A C 1
ATOM 1062 O O . VAL A 1 144 ? -29.245 0.024 40.038 1.00 72.31 144 VAL A O 1
ATOM 1065 N N . PRO A 1 145 ? -31.080 -0.224 41.322 1.00 67.75 145 PRO A N 1
ATOM 1066 C CA . PRO A 1 145 ? -32.013 -0.422 40.208 1.00 67.75 145 PRO A CA 1
ATOM 1067 C C . PRO A 1 145 ? -32.010 0.719 39.180 1.00 67.75 145 PRO A C 1
ATOM 1069 O O . PRO A 1 145 ? -32.132 0.462 37.987 1.00 67.75 145 PRO A O 1
ATOM 1072 N N . ALA A 1 146 ? -31.771 1.959 39.621 1.00 72.06 146 ALA A N 1
ATOM 1073 C CA . ALA A 1 146 ? -31.709 3.145 38.762 1.00 72.06 146 ALA A CA 1
ATOM 1074 C C . ALA A 1 146 ? -30.552 3.137 37.736 1.00 72.06 146 ALA A C 1
ATOM 1076 O O . ALA A 1 146 ? -30.547 3.947 36.817 1.00 72.06 146 ALA A O 1
ATOM 1077 N N . LEU A 1 147 ? -29.570 2.234 37.868 1.00 69.38 147 LEU A N 1
ATOM 1078 C CA . LEU A 1 147 ? -28.398 2.163 36.983 1.00 69.38 147 LEU A CA 1
ATOM 1079 C C . LEU A 1 147 ? -28.499 1.076 35.899 1.00 69.38 147 LEU A C 1
ATOM 1081 O O . LEU A 1 147 ? -27.549 0.896 35.139 1.00 69.38 147 LEU A O 1
ATOM 1085 N N . GLN A 1 148 ? -29.605 0.329 35.813 1.00 74.19 148 GLN A N 1
ATOM 1086 C CA . GLN A 1 148 ? -29.710 -0.803 34.880 1.00 74.19 148 GLN A CA 1
ATOM 1087 C C . GLN A 1 148 ? -29.634 -0.382 33.404 1.00 74.19 148 GLN A C 1
ATOM 1089 O O . GLN A 1 148 ? -28.903 -1.006 32.635 1.00 74.19 148 GLN A O 1
ATOM 1094 N N . G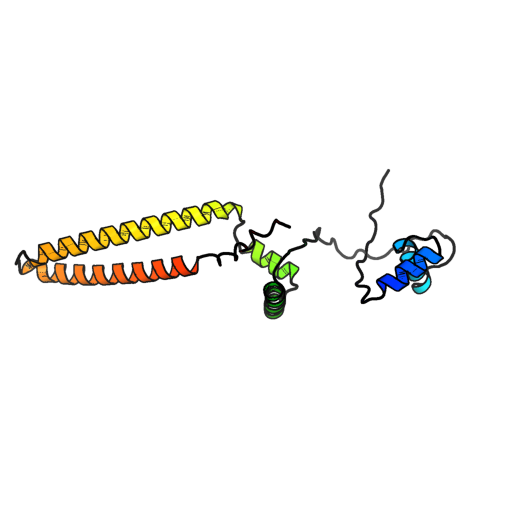LU A 1 149 ? -30.298 0.710 33.018 1.00 74.81 149 GLU A N 1
ATOM 1095 C CA . GLU A 1 149 ? -30.243 1.231 31.642 1.00 74.81 149 GLU A CA 1
ATOM 1096 C C . GLU A 1 149 ? -28.838 1.725 31.270 1.00 74.81 149 GLU A C 1
ATOM 1098 O O . GLU A 1 149 ? -28.311 1.386 30.210 1.00 74.81 149 GLU A O 1
ATOM 1103 N N . TYR A 1 150 ? -28.171 2.433 32.189 1.00 74.81 150 TYR A N 1
ATOM 1104 C CA . TYR A 1 150 ? -26.782 2.865 32.011 1.00 74.81 150 TYR A CA 1
ATOM 1105 C C . TYR A 1 150 ? -25.820 1.681 31.843 1.00 74.81 150 TYR A C 1
ATOM 1107 O O . TYR A 1 150 ? -24.878 1.761 31.058 1.00 74.81 150 TYR A O 1
ATOM 1115 N N . ARG A 1 151 ? -26.057 0.564 32.543 1.00 76.00 151 ARG A N 1
ATOM 1116 C CA . ARG A 1 151 ? -25.236 -0.656 32.444 1.00 76.00 151 ARG A CA 1
ATOM 1117 C C . ARG A 1 151 ? -25.384 -1.340 31.089 1.00 76.00 151 ARG A C 1
ATOM 1119 O O . ARG A 1 151 ? -24.370 -1.718 30.507 1.00 76.00 151 ARG A O 1
ATOM 1126 N N . ALA A 1 152 ? -26.613 -1.455 30.585 1.00 79.00 152 ALA A N 1
ATOM 1127 C CA . ALA A 1 152 ? -26.875 -2.011 29.259 1.00 79.00 152 ALA A CA 1
ATOM 1128 C C . ALA A 1 152 ? -26.213 -1.166 28.157 1.00 79.00 152 ALA A C 1
ATOM 1130 O O . ALA A 1 152 ? -25.552 -1.711 27.273 1.00 79.00 152 ALA A O 1
ATOM 1131 N N . ALA A 1 153 ? -26.301 0.165 28.260 1.00 79.75 153 ALA A N 1
ATOM 1132 C CA . ALA A 1 153 ? -25.621 1.078 27.343 1.00 79.75 153 ALA A CA 1
ATOM 1133 C C . ALA A 1 153 ? -24.088 0.930 27.397 1.00 79.75 153 ALA A C 1
ATOM 1135 O O . ALA A 1 153 ? -23.427 0.900 26.358 1.00 79.75 153 ALA A O 1
ATOM 1136 N N . LEU A 1 154 ? -23.510 0.781 28.596 1.00 83.38 154 LEU A N 1
ATOM 1137 C CA . LEU A 1 154 ? -22.064 0.601 28.767 1.00 83.38 154 LEU A CA 1
ATOM 1138 C C . LEU A 1 154 ? -21.570 -0.739 28.205 1.00 83.38 154 LEU A C 1
ATOM 1140 O O . LEU A 1 154 ? -20.464 -0.824 27.675 1.00 83.38 154 LEU A O 1
ATOM 1144 N N . GLU A 1 155 ? -22.375 -1.792 28.323 1.00 82.12 155 GLU A N 1
ATOM 1145 C CA . GLU A 1 155 ? -22.064 -3.111 27.773 1.00 82.12 155 GLU A CA 1
ATOM 1146 C C . GLU A 1 155 ? -22.106 -3.108 26.239 1.00 82.12 155 GLU A C 1
ATOM 1148 O O . GLU A 1 155 ? -21.160 -3.588 25.612 1.00 82.12 155 GLU A O 1
ATOM 1153 N N . ALA A 1 156 ? -23.122 -2.481 25.638 1.00 82.31 156 ALA A N 1
ATOM 1154 C CA . ALA A 1 156 ? -23.196 -2.286 24.190 1.00 82.31 156 ALA A CA 1
ATOM 1155 C C . ALA A 1 156 ? -21.986 -1.496 23.660 1.00 82.31 156 ALA A C 1
ATOM 1157 O O . ALA A 1 156 ? -21.303 -1.947 22.739 1.00 82.31 156 ALA A O 1
ATOM 1158 N N . LEU A 1 157 ? -21.635 -0.385 24.318 1.00 85.81 157 LEU A N 1
ATOM 1159 C CA . LEU A 1 157 ? -20.470 0.422 23.951 1.00 85.81 157 LEU A CA 1
ATOM 1160 C C . LEU A 1 157 ? -19.161 -0.381 24.021 1.00 85.81 157 LEU A C 1
ATOM 1162 O O . LEU A 1 157 ? -18.302 -0.262 23.149 1.00 85.81 157 LEU A O 1
ATOM 1166 N N . LEU A 1 158 ? -18.991 -1.223 25.045 1.00 85.00 158 LEU A N 1
ATOM 1167 C CA . LEU A 1 158 ? -17.810 -2.080 25.172 1.00 85.00 158 LEU A CA 1
ATOM 1168 C C . LEU A 1 158 ? -17.706 -3.107 24.039 1.00 85.00 158 LEU A C 1
ATOM 1170 O O . LEU A 1 158 ? -16.597 -3.384 23.573 1.00 85.00 158 LEU A O 1
ATOM 1174 N N . VAL A 1 159 ? -18.833 -3.669 23.597 1.00 84.19 159 VAL A N 1
ATOM 1175 C CA . VAL A 1 159 ? -18.882 -4.585 22.448 1.00 84.19 159 VAL A CA 1
ATOM 1176 C C . VAL A 1 159 ? -18.462 -3.861 21.169 1.00 84.19 159 VAL A C 1
ATOM 1178 O O . VAL A 1 159 ? -17.591 -4.360 20.449 1.00 84.19 159 VAL A O 1
ATOM 1181 N N . ASP A 1 160 ? -18.994 -2.664 20.927 1.00 82.19 160 ASP A N 1
ATOM 1182 C CA . ASP A 1 160 ? -18.667 -1.865 19.742 1.00 82.19 160 ASP A CA 1
ATOM 1183 C C . ASP A 1 160 ? -17.188 -1.462 19.706 1.00 82.19 160 ASP A C 1
ATOM 1185 O O . ASP A 1 160 ? -16.514 -1.635 18.686 1.00 82.19 160 ASP A O 1
ATOM 1189 N N . VAL A 1 161 ? -16.633 -1.028 20.843 1.00 85.88 161 VAL A N 1
ATOM 1190 C CA . VAL A 1 161 ? -15.205 -0.693 20.960 1.00 85.88 161 VAL A CA 1
ATOM 1191 C C . VAL A 1 161 ? -14.330 -1.913 20.666 1.00 85.88 161 VAL A C 1
ATOM 1193 O O . VAL A 1 161 ? -13.373 -1.813 19.899 1.00 85.88 161 VAL A O 1
ATOM 1196 N N . ARG A 1 162 ? -14.656 -3.092 21.214 1.00 83.88 162 ARG A N 1
ATOM 1197 C CA . ARG A 1 162 ? -13.894 -4.325 20.939 1.00 83.88 162 ARG A CA 1
ATOM 1198 C C . ARG A 1 162 ? -13.961 -4.723 19.467 1.00 83.88 162 ARG A C 1
ATOM 1200 O O . ARG A 1 162 ? -12.943 -5.123 18.901 1.00 83.88 162 ARG A O 1
ATOM 1207 N N . ARG A 1 163 ? -15.127 -4.577 18.831 1.00 83.56 163 ARG A N 1
ATOM 1208 C CA . ARG A 1 163 ? -15.299 -4.829 17.395 1.00 83.56 163 ARG A CA 1
ATOM 1209 C C . ARG A 1 163 ? -14.435 -3.888 16.556 1.00 83.56 163 ARG A C 1
ATOM 1211 O O . ARG A 1 163 ? -13.754 -4.347 15.641 1.00 83.56 163 ARG A O 1
ATOM 1218 N N . HIS A 1 164 ? -14.427 -2.594 16.867 1.00 85.31 164 HIS A N 1
ATOM 1219 C CA . HIS A 1 164 ? -13.578 -1.627 16.172 1.00 85.31 164 HIS A CA 1
ATOM 1220 C C . HIS A 1 164 ? -12.088 -1.901 16.367 1.00 85.31 164 HIS A C 1
ATOM 1222 O O . HIS A 1 164 ? -11.342 -1.866 15.390 1.00 85.31 164 HIS A O 1
ATOM 1228 N N . LEU A 1 165 ? -11.657 -2.264 17.576 1.00 87.12 165 LEU A N 1
ATOM 1229 C CA . LEU A 1 165 ? -10.265 -2.640 17.836 1.00 87.12 165 LEU A CA 1
ATOM 1230 C C . LEU A 1 165 ? -9.829 -3.860 17.017 1.00 87.12 165 LEU A C 1
ATOM 1232 O O . LEU A 1 165 ? -8.712 -3.881 16.502 1.00 87.12 165 LEU A O 1
ATOM 1236 N N . ALA A 1 166 ? -10.702 -4.857 16.852 1.00 81.81 166 ALA A N 1
ATOM 1237 C CA . ALA A 1 166 ? -10.420 -6.025 16.020 1.00 81.81 166 ALA A CA 1
ATOM 1238 C C . ALA A 1 166 ? -10.274 -5.652 14.533 1.00 81.81 166 ALA A C 1
ATOM 1240 O O . ALA A 1 166 ? -9.321 -6.081 13.882 1.00 81.81 166 ALA A O 1
ATOM 1241 N N . LEU A 1 167 ? -11.173 -4.808 14.011 1.00 79.94 167 LEU A N 1
ATOM 1242 C CA . LEU A 1 167 ? -11.111 -4.316 12.629 1.00 79.94 167 LEU A CA 1
ATOM 1243 C C . LEU A 1 167 ? -9.852 -3.478 12.374 1.00 79.94 167 LEU A C 1
ATOM 1245 O O . LEU A 1 167 ? -9.154 -3.709 11.388 1.00 79.94 167 LEU A O 1
ATOM 1249 N N . ALA A 1 168 ? -9.534 -2.549 13.278 1.00 79.56 168 ALA A N 1
ATOM 1250 C CA . ALA A 1 168 ? -8.341 -1.713 13.188 1.00 79.56 168 ALA A CA 1
ATOM 1251 C C . ALA A 1 168 ? -7.065 -2.566 13.215 1.00 79.56 168 ALA A C 1
ATOM 1253 O O . ALA A 1 168 ? -6.181 -2.391 12.381 1.00 79.56 168 ALA A O 1
ATOM 1254 N N . SER A 1 169 ? -7.001 -3.545 14.120 1.00 77.12 169 SER A N 1
ATOM 1255 C CA . SER A 1 169 ? -5.860 -4.458 14.235 1.00 77.12 169 SER A CA 1
ATOM 1256 C C . SER A 1 169 ? -5.681 -5.315 12.975 1.00 77.12 169 SER A C 1
ATOM 1258 O O . SER A 1 169 ? -4.559 -5.479 12.497 1.00 77.12 169 SER A O 1
ATOM 1260 N N . GLY A 1 170 ? -6.777 -5.814 12.391 1.00 75.44 170 GLY A N 1
ATOM 1261 C CA . GLY A 1 170 ? -6.755 -6.546 11.120 1.00 75.44 170 GLY A CA 1
ATOM 1262 C C . GLY A 1 170 ? -6.269 -5.690 9.948 1.00 75.44 170 GLY A C 1
ATOM 1263 O O . GLY A 1 170 ? -5.407 -6.123 9.183 1.00 75.44 170 GLY A O 1
ATOM 1264 N N . ALA A 1 171 ? -6.757 -4.452 9.839 1.00 75.19 171 ALA A N 1
ATOM 1265 C CA . ALA A 1 171 ? -6.295 -3.505 8.826 1.00 75.19 171 ALA A CA 1
ATOM 1266 C C . ALA A 1 171 ? -4.796 -3.189 8.988 1.00 75.19 171 ALA A C 1
ATOM 1268 O O . ALA A 1 171 ? -4.049 -3.235 8.014 1.00 75.19 171 ALA A O 1
ATOM 1269 N N . LEU A 1 172 ? -4.327 -2.959 10.220 1.00 78.38 172 LEU A N 1
ATOM 1270 C CA . LEU A 1 172 ? -2.912 -2.707 10.522 1.00 78.38 172 LEU A CA 1
ATOM 1271 C C . LEU A 1 172 ? -1.995 -3.902 10.211 1.00 78.38 172 LEU A C 1
ATOM 1273 O O . LEU A 1 172 ? -0.825 -3.697 9.869 1.00 78.38 172 LEU A O 1
ATOM 1277 N N . ALA A 1 173 ? -2.505 -5.133 10.316 1.00 76.19 173 ALA A N 1
ATOM 1278 C CA . ALA A 1 173 ? -1.791 -6.341 9.907 1.00 76.19 173 ALA A CA 1
ATOM 1279 C C . ALA A 1 173 ? -1.710 -6.473 8.376 1.00 76.19 173 ALA A C 1
ATOM 1281 O O . ALA A 1 173 ? -0.673 -6.867 7.852 1.00 76.19 173 ALA A O 1
ATOM 1282 N N . GLY A 1 174 ? -2.763 -6.084 7.649 1.00 69.31 174 GLY A N 1
ATOM 1283 C CA . GLY A 1 174 ? -2.768 -6.049 6.180 1.00 69.31 174 GLY A CA 1
ATOM 1284 C C . GLY A 1 174 ? -1.835 -4.991 5.574 1.00 69.31 174 GLY A C 1
ATOM 1285 O O . GLY A 1 174 ? -1.428 -5.121 4.423 1.00 69.31 174 GLY A O 1
ATOM 1286 N N . LEU A 1 175 ? -1.463 -3.973 6.355 1.00 71.75 175 LEU A N 1
ATOM 1287 C CA . LEU A 1 175 ? -0.479 -2.950 5.984 1.00 71.75 175 LEU A CA 1
ATOM 1288 C C . LEU A 1 175 ? 0.980 -3.385 6.230 1.00 71.75 175 LEU A C 1
ATOM 1290 O O . LEU A 1 175 ? 1.895 -2.596 5.995 1.00 71.75 175 LEU A O 1
ATOM 1294 N N . GLU A 1 176 ? 1.231 -4.609 6.712 1.00 61.59 176 GLU A N 1
ATOM 1295 C CA . GLU A 1 176 ? 2.589 -5.158 6.780 1.00 61.59 176 GLU A CA 1
ATOM 1296 C C . GLU A 1 176 ? 3.175 -5.247 5.358 1.00 61.59 176 GLU A C 1
ATOM 1298 O O . GLU A 1 176 ? 2.647 -5.998 4.531 1.00 61.59 176 GLU A O 1
ATOM 1303 N N . PRO A 1 177 ? 4.284 -4.549 5.041 1.00 58.53 177 PRO A N 1
ATOM 1304 C CA . PRO A 1 177 ? 4.986 -4.825 3.800 1.00 58.53 177 PRO A CA 1
ATOM 1305 C C . PRO A 1 177 ? 5.431 -6.295 3.828 1.00 58.53 177 PRO A C 1
ATOM 1307 O O . PRO A 1 177 ? 5.899 -6.758 4.878 1.00 58.53 177 PRO A O 1
ATOM 1310 N N . PRO A 1 178 ? 5.320 -7.041 2.710 1.00 57.25 178 PRO A N 1
ATOM 1311 C CA . PRO A 1 178 ? 5.859 -8.387 2.628 1.00 57.25 178 PRO A CA 1
ATOM 1312 C C . PRO A 1 178 ? 7.312 -8.310 3.069 1.00 57.25 178 PRO A C 1
ATOM 1314 O O . PRO A 1 178 ? 8.109 -7.607 2.4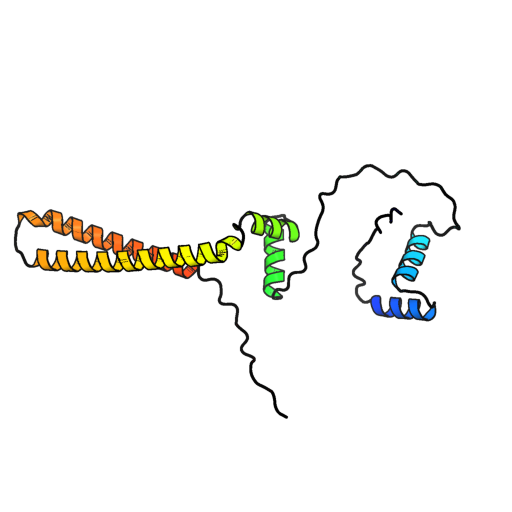42 1.00 57.25 178 PRO A O 1
ATOM 1317 N N . ARG A 1 179 ? 7.642 -8.954 4.195 1.00 50.91 179 ARG A N 1
ATOM 1318 C CA . ARG A 1 179 ? 9.019 -9.014 4.678 1.00 50.91 179 ARG A CA 1
ATOM 1319 C C . ARG A 1 179 ? 9.812 -9.656 3.557 1.00 50.91 179 ARG A C 1
ATOM 1321 O O . ARG A 1 179 ? 9.732 -10.867 3.355 1.00 50.91 179 ARG A O 1
ATOM 1328 N N . GLY A 1 180 ? 10.517 -8.821 2.793 1.00 43.88 180 GLY A N 1
ATOM 1329 C CA . GLY A 1 180 ? 11.441 -9.269 1.774 1.00 43.88 180 GLY A CA 1
ATOM 1330 C C . GLY A 1 180 ? 12.294 -10.330 2.432 1.00 43.88 180 GLY A C 1
ATOM 1331 O O . GLY A 1 180 ? 12.844 -10.089 3.508 1.00 43.88 180 GLY A O 1
ATOM 1332 N N . ARG A 1 181 ? 12.286 -11.523 1.839 1.00 47.84 181 ARG A N 1
ATOM 1333 C CA . ARG A 1 181 ? 13.064 -12.690 2.234 1.00 47.84 181 ARG A CA 1
ATOM 1334 C C . ARG A 1 181 ? 14.519 -12.238 2.321 1.00 47.84 181 ARG A C 1
ATOM 1336 O O . ARG A 1 181 ? 15.242 -12.245 1.330 1.00 47.84 181 ARG A O 1
ATOM 1343 N N . ARG A 1 182 ? 14.903 -11.724 3.492 1.00 41.88 182 ARG A N 1
ATOM 1344 C CA . ARG A 1 182 ? 16.247 -11.268 3.817 1.00 41.88 182 ARG A CA 1
ATOM 1345 C C . ARG A 1 182 ? 17.064 -12.535 3.716 1.00 41.88 182 ARG A C 1
ATOM 1347 O O . ARG A 1 182 ? 16.839 -13.454 4.498 1.00 41.88 182 ARG A O 1
ATOM 1354 N N . GLY A 1 183 ? 17.837 -12.624 2.637 1.00 39.53 183 GLY A N 1
ATOM 1355 C CA . GLY A 1 183 ? 18.490 -13.843 2.199 1.00 39.53 183 GLY A CA 1
ATOM 1356 C C . GLY A 1 183 ? 19.118 -14.567 3.377 1.00 39.53 183 GLY A C 1
ATOM 1357 O O . GLY A 1 183 ? 20.089 -14.096 3.963 1.00 39.53 183 GLY A O 1
ATOM 1358 N N . ALA A 1 184 ? 18.547 -15.721 3.702 1.00 42.62 184 ALA A N 1
ATOM 1359 C CA . ALA A 1 184 ? 19.310 -16.809 4.261 1.00 42.62 184 ALA A CA 1
ATOM 1360 C C . ALA A 1 184 ? 20.345 -17.192 3.197 1.00 42.62 184 ALA A C 1
ATOM 1362 O O . ALA A 1 184 ? 20.012 -17.876 2.234 1.00 42.62 184 ALA A O 1
ATOM 1363 N N . ALA A 1 185 ? 21.546 -16.633 3.323 1.00 41.53 185 ALA A N 1
ATOM 1364 C CA . ALA A 1 185 ? 22.796 -17.152 2.774 1.00 41.53 185 ALA A CA 1
ATOM 1365 C C . ALA A 1 185 ? 23.968 -16.348 3.366 1.00 41.53 185 ALA A C 1
ATOM 1367 O O . ALA A 1 185 ? 24.702 -15.667 2.657 1.00 41.53 185 ALA A O 1
ATOM 1368 N N . SER A 1 186 ? 24.121 -16.412 4.690 1.00 43.62 186 SER A N 1
ATOM 1369 C CA . SER A 1 186 ? 25.465 -16.425 5.271 1.00 43.62 186 SER A CA 1
ATOM 1370 C C . SER A 1 186 ? 25.895 -17.884 5.400 1.00 43.62 186 SER A C 1
ATOM 1372 O O . SER A 1 186 ? 25.058 -18.732 5.701 1.00 43.62 186 SER A O 1
ATOM 1374 N N . ALA A 1 187 ? 27.199 -18.109 5.234 1.00 41.25 187 ALA A N 1
ATOM 1375 C CA . ALA A 1 187 ? 27.953 -19.358 5.390 1.00 41.25 187 ALA A CA 1
ATOM 1376 C C . ALA A 1 187 ? 28.029 -20.272 4.152 1.00 41.25 187 ALA A C 1
ATOM 1378 O O . ALA A 1 187 ? 27.269 -21.221 4.002 1.00 41.25 187 ALA A O 1
ATOM 1379 N N . ASN A 1 188 ? 29.042 -20.031 3.311 1.00 38.19 188 ASN A N 1
ATOM 1380 C CA . ASN A 1 188 ? 30.183 -20.952 3.315 1.00 38.19 188 ASN A CA 1
ATOM 1381 C C . ASN A 1 188 ? 31.460 -20.254 2.805 1.00 38.19 188 ASN A C 1
ATOM 1383 O O . ASN A 1 188 ? 31.646 -20.049 1.608 1.00 38.19 188 ASN A O 1
ATOM 1387 N N . GLN A 1 189 ? 32.313 -19.852 3.750 1.00 44.59 189 GLN A N 1
ATOM 1388 C CA . GLN A 1 189 ? 33.767 -19.818 3.571 1.00 44.59 189 GLN A CA 1
ATOM 1389 C C . GLN A 1 189 ? 34.322 -21.141 4.121 1.00 44.59 189 GLN A C 1
ATOM 1391 O O . GLN A 1 189 ? 33.685 -21.732 4.990 1.00 44.59 189 GLN A O 1
ATOM 1396 N N . LEU A 1 190 ? 35.526 -21.509 3.667 1.00 43.41 190 LEU A N 1
ATOM 1397 C CA . LEU A 1 190 ? 36.274 -22.761 3.887 1.00 43.41 190 LEU A CA 1
ATOM 1398 C C . LEU A 1 190 ? 35.766 -23.897 2.981 1.00 43.41 190 LEU A C 1
ATOM 1400 O O . LEU A 1 190 ? 34.649 -24.374 3.131 1.00 43.41 190 LEU A O 1
ATOM 1404 N N . THR A 1 191 ? 36.514 -24.355 1.978 1.00 44.22 191 THR A N 1
ATOM 1405 C CA . THR A 1 191 ? 37.944 -24.717 1.963 1.00 44.22 191 THR A CA 1
ATOM 1406 C C . THR A 1 191 ? 38.509 -24.540 0.557 1.00 44.22 191 THR A C 1
ATOM 1408 O O . THR A 1 191 ? 37.733 -24.763 -0.400 1.00 44.22 191 THR A O 1
#

Sequence (191 aa):
MQTLPRDRITIDLQGLRAALVERANAAGQSPSELVRQLLAAALGRGGPADIAAPALPEHHARRARARVFLRMSCDDAVLLRDRARRAGMPPGEYVATLIAEVPAVAAATSCTDQRAALIASTAELATLSRSLSQLNAVLRRGSVPALQEYRAALEALLVDVRRHLALASGALAGLEPPRGRRGAASANQLT